Protein AF-I4VI29-F1 (afdb_monomer_lite)

Foldseek 3Di:
DDDPQAFEKKKWWDFAPDPGTDIGQAQLVLLLQCQDPVRVVGTDFIKMFALVPADGGGGDPDPVRIDGQQQKKWFFFWQRATPVGAGIRIHNDPVVVVVRCQATWGDIDGPVLRHNQSSVPTHHHQDDPPDPNVVSDDDTGGHDPVNDDPDPPPDDPPPVPPVPPDDDDDDDDDDDDDDDDDDDDDDD

Secondary structure (DSSP, 8-state):
------SS--EEEEETT-SS-EEESSHHHHHHHHTSHHHHTTEEEEEEE-GGGS-SSS----GGGEEETTT-EEEES-S-EETTEE--EEESSHHHHHHHHHHH-BEEEEGGG--HHHHHH--SSPPPTTSGGGGG-SS-BPPPTT-SPP---S-SSSSTTTTTS--PPPP-----------------

pLDDT: mean 82.41, std 23.28, range [32.28, 98.88]

Structure (mmCIF, N/CA/C/O backbone):
data_AF-I4VI29-F1
#
_entry.id   AF-I4VI29-F1
#
loop_
_atom_site.group_PDB
_atom_site.id
_atom_site.type_symbol
_atom_site.label_atom_id
_atom_site.label_alt_id
_atom_site.label_comp_id
_atom_site.label_asym_id
_atom_site.label_entity_id
_atom_site.label_seq_id
_atom_site.pdbx_PDB_ins_code
_atom_site.Cartn_x
_atom_site.Cartn_y
_atom_site.Cartn_z
_atom_site.occupancy
_atom_site.B_iso_or_equiv
_atom_site.auth_seq_id
_atom_site.auth_comp_id
_atom_site.auth_asym_id
_atom_site.auth_atom_id
_atom_site.pdbx_PDB_model_num
ATOM 1 N N . MET A 1 1 ? -17.046 14.492 2.195 1.00 36.47 1 MET A N 1
ATOM 2 C CA . MET A 1 1 ? -16.719 15.118 0.898 1.00 36.47 1 MET A CA 1
ATOM 3 C C . MET A 1 1 ? -16.143 14.033 0.005 1.00 36.47 1 MET A C 1
ATOM 5 O O . MET A 1 1 ? -15.192 13.385 0.414 1.00 36.47 1 MET A O 1
ATOM 9 N N . TYR A 1 2 ? -16.799 13.743 -1.118 1.00 41.69 2 TYR A N 1
ATOM 10 C CA . TYR A 1 2 ? -16.418 12.686 -2.057 1.00 41.69 2 TYR A CA 1
ATOM 11 C C . TYR A 1 2 ? -15.474 13.311 -3.086 1.00 41.69 2 TYR A C 1
ATOM 13 O O . TYR A 1 2 ? -15.909 14.143 -3.880 1.00 41.69 2 TYR A O 1
ATOM 21 N N . VAL A 1 3 ? -14.180 12.998 -3.018 1.00 52.00 3 VAL A N 1
ATOM 22 C CA . VAL A 1 3 ? -13.250 13.393 -4.082 1.00 52.00 3 VAL A CA 1
ATOM 23 C C . VAL A 1 3 ? -13.610 12.568 -5.316 1.00 52.00 3 VAL A C 1
ATOM 25 O O . VAL A 1 3 ? -13.860 11.367 -5.207 1.00 52.00 3 VAL A O 1
ATOM 28 N N . SER A 1 4 ? -13.717 13.233 -6.466 1.00 55.50 4 SER A N 1
ATOM 29 C CA . SER A 1 4 ? -13.983 12.616 -7.765 1.00 55.50 4 SER A CA 1
ATOM 30 C C . SER A 1 4 ? -13.114 11.371 -7.978 1.00 55.50 4 SER A C 1
ATOM 32 O O . SER A 1 4 ? -11.959 11.313 -7.554 1.00 55.50 4 SER A O 1
ATOM 34 N N . ALA A 1 5 ? -13.690 10.341 -8.600 1.00 70.38 5 ALA A N 1
ATOM 35 C CA . ALA A 1 5 ? -13.067 9.028 -8.729 1.00 70.38 5 ALA A CA 1
ATOM 36 C C . ALA A 1 5 ? -11.860 9.054 -9.690 1.00 70.38 5 ALA A C 1
ATOM 38 O O . ALA A 1 5 ? -11.993 8.733 -10.866 1.00 70.38 5 ALA A O 1
ATOM 39 N N . GLY A 1 6 ? -10.686 9.448 -9.195 1.00 84.94 6 GLY A N 1
ATOM 40 C CA . GLY A 1 6 ? -9.417 9.318 -9.921 1.00 84.94 6 GLY A CA 1
ATOM 41 C C . GLY A 1 6 ? -8.857 7.892 -9.879 1.00 84.94 6 GLY A C 1
ATOM 42 O O . GLY A 1 6 ? -9.462 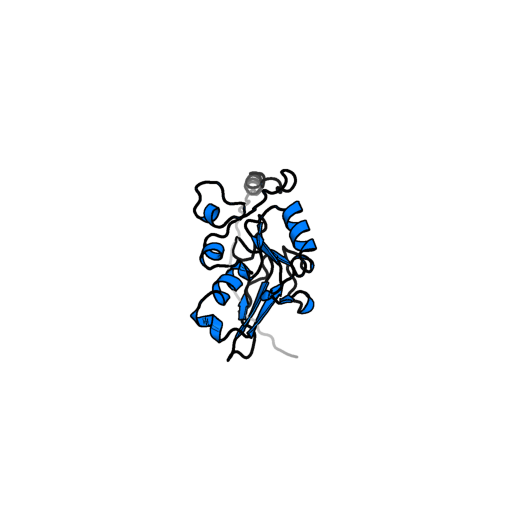7.012 -9.268 1.00 84.94 6 GLY A O 1
ATOM 43 N N . PRO A 1 7 ? -7.711 7.626 -10.509 1.00 94.94 7 PRO A N 1
ATOM 44 C CA . PRO A 1 7 ? -7.226 6.263 -10.685 1.00 94.94 7 PRO A CA 1
ATOM 45 C C . PRO A 1 7 ? -6.726 5.618 -9.379 1.00 94.94 7 PRO A C 1
ATOM 47 O O . PRO A 1 7 ? -6.530 6.291 -8.362 1.00 94.94 7 PRO A O 1
ATOM 50 N N . GLY A 1 8 ? -6.491 4.309 -9.441 1.00 95.75 8 GLY A N 1
ATOM 51 C CA . GLY A 1 8 ? -5.805 3.507 -8.430 1.00 95.75 8 GLY A CA 1
ATOM 52 C C . GLY A 1 8 ? -6.687 2.964 -7.298 1.00 95.75 8 GLY A C 1
ATOM 53 O O . GLY A 1 8 ? -7.819 3.418 -7.103 1.00 95.75 8 GLY A O 1
ATOM 54 N N . PRO A 1 9 ? -6.169 1.978 -6.545 1.00 97.06 9 PRO A N 1
ATOM 55 C CA . PRO A 1 9 ? -6.896 1.342 -5.452 1.00 97.06 9 PRO A CA 1
ATOM 56 C C . PRO A 1 9 ? -7.179 2.311 -4.298 1.00 97.06 9 PRO A C 1
ATOM 58 O O . PRO A 1 9 ? -6.368 3.178 -3.957 1.00 97.06 9 PRO A O 1
ATOM 61 N N . ARG A 1 10 ? -8.346 2.137 -3.671 1.00 96.19 10 ARG A N 1
ATOM 62 C CA . ARG A 1 10 ? -8.767 2.875 -2.470 1.00 96.19 10 ARG A CA 1
ATOM 63 C C . ARG A 1 10 ? -8.398 2.147 -1.182 1.00 96.19 10 ARG A C 1
ATOM 65 O O . ARG A 1 10 ? -8.181 0.936 -1.182 1.00 96.19 10 ARG A O 1
ATOM 72 N N . GLY A 1 11 ? -8.402 2.891 -0.079 1.00 97.00 11 GLY A N 1
ATOM 73 C CA . GLY A 1 11 ? -8.267 2.348 1.273 1.00 97.00 11 GLY A CA 1
ATOM 74 C C . GLY A 1 11 ? -9.409 2.781 2.189 1.00 97.00 11 GLY A C 1
ATOM 75 O O . GLY A 1 11 ? -9.981 3.859 2.019 1.00 97.00 11 GLY A O 1
ATOM 76 N N . GLU A 1 12 ? -9.712 1.960 3.189 1.00 97.69 12 GLU A N 1
ATOM 77 C CA . GLU A 1 12 ? -10.626 2.280 4.282 1.00 97.69 12 GLU A CA 1
ATOM 78 C C . GLU A 1 12 ? -10.024 1.870 5.631 1.00 97.69 12 GLU A C 1
ATOM 80 O O . GLU A 1 12 ? -9.494 0.769 5.783 1.00 97.69 12 GLU A O 1
ATOM 85 N N . ALA A 1 13 ? -10.126 2.744 6.632 1.00 98.12 13 ALA A N 1
ATOM 86 C CA . ALA A 1 13 ? -9.721 2.445 8.002 1.00 98.12 13 ALA A CA 1
ATOM 87 C C . ALA A 1 13 ? -10.905 2.628 8.953 1.00 98.12 13 ALA A C 1
ATOM 89 O O . ALA A 1 13 ? -11.458 3.722 9.089 1.00 98.12 13 ALA A O 1
ATOM 90 N N . TRP A 1 14 ? -11.275 1.553 9.641 1.00 97.62 14 TRP A N 1
ATOM 91 C CA . TRP A 1 14 ? -12.218 1.599 10.749 1.00 97.62 14 TRP A CA 1
ATOM 92 C C . TRP A 1 14 ? -11.468 1.991 12.012 1.00 97.62 14 TRP A C 1
ATOM 94 O O . TRP A 1 14 ? -10.494 1.344 12.399 1.00 97.62 14 TRP A O 1
ATOM 104 N N . VAL A 1 15 ? -11.914 3.071 12.644 1.00 96.88 15 VAL A N 1
ATOM 105 C CA . VAL A 1 15 ? -11.232 3.677 13.786 1.00 96.88 15 VAL A CA 1
ATOM 106 C C . VAL A 1 15 ? -12.198 3.756 14.957 1.00 96.88 15 VAL A C 1
ATOM 108 O O . VAL A 1 15 ? -13.312 4.263 14.823 1.00 96.88 15 VAL A O 1
ATOM 111 N N . HIS A 1 16 ? -11.763 3.293 16.126 1.00 95.56 16 HIS A N 1
ATOM 112 C CA . HIS A 1 16 ? -12.554 3.346 17.347 1.00 95.56 16 HIS A CA 1
ATOM 113 C C . HIS A 1 16 ? -13.057 4.775 17.620 1.00 95.56 16 HIS A C 1
ATOM 115 O O . HIS A 1 16 ? -12.274 5.733 17.656 1.00 95.56 16 HIS A O 1
ATOM 121 N N . GLY A 1 17 ? -14.369 4.913 17.822 1.00 93.50 17 GLY A N 1
ATOM 122 C CA . GLY A 1 17 ? -15.059 6.188 18.040 1.00 93.50 17 GLY A CA 1
ATOM 123 C C . GLY A 1 17 ? -15.665 6.825 16.782 1.00 93.50 17 GLY A C 1
ATOM 124 O O . GLY A 1 17 ? -16.407 7.795 16.909 1.00 93.50 17 GLY A O 1
ATOM 125 N N . TYR A 1 18 ? -15.406 6.287 15.586 1.00 94.19 18 TYR A N 1
ATOM 126 C CA . TYR A 1 18 ? -16.052 6.728 14.346 1.00 94.19 18 TYR A CA 1
ATOM 127 C C . TYR A 1 18 ? -17.235 5.815 13.996 1.00 94.19 18 TYR A C 1
ATOM 129 O O . TYR A 1 18 ? -17.166 4.602 14.169 1.00 94.19 18 TYR A O 1
ATOM 137 N N . LYS A 1 19 ? -18.330 6.398 13.488 1.00 95.81 19 LYS A N 1
ATOM 138 C CA . LYS A 1 19 ? -19.528 5.646 13.053 1.00 95.81 19 LYS A CA 1
ATOM 139 C C . LYS A 1 19 ? -19.392 5.035 11.654 1.00 95.81 19 LYS A C 1
ATOM 141 O O . LYS A 1 19 ? -20.140 4.132 11.302 1.00 95.81 19 LYS A O 1
ATOM 146 N N . THR A 1 20 ? -18.473 5.560 10.852 1.00 95.31 20 THR A N 1
ATOM 147 C CA . THR A 1 20 ? -18.200 5.154 9.469 1.00 95.31 20 THR A CA 1
ATOM 148 C C . THR A 1 20 ? -16.689 5.082 9.270 1.00 95.31 20 THR A C 1
ATOM 150 O O . THR A 1 20 ? -15.972 5.813 9.963 1.00 95.31 20 THR A O 1
ATOM 153 N N . PRO A 1 21 ? -16.183 4.269 8.328 1.00 95.75 21 PRO A N 1
ATOM 154 C CA . PRO A 1 21 ? -14.752 4.202 8.084 1.00 95.75 21 PRO A CA 1
ATOM 155 C C . PRO A 1 21 ? -14.231 5.531 7.534 1.00 95.75 21 PRO A C 1
ATOM 157 O O . PRO A 1 21 ? -14.932 6.250 6.813 1.00 95.75 21 PRO A O 1
ATOM 160 N N . LEU A 1 22 ? -12.973 5.830 7.845 1.00 96.31 22 LEU A N 1
ATOM 161 C CA . LEU A 1 22 ? -12.207 6.821 7.103 1.00 96.31 22 LEU A CA 1
ATOM 162 C C . LEU A 1 22 ? -11.918 6.252 5.715 1.00 96.31 22 LEU A C 1
ATOM 164 O O . LEU A 1 22 ? -11.523 5.092 5.604 1.00 96.31 22 LEU A O 1
ATOM 168 N N . LYS A 1 23 ? -12.121 7.055 4.669 1.00 95.12 23 LYS A N 1
ATOM 169 C CA . LYS A 1 23 ? -11.924 6.644 3.275 1.00 95.12 23 LYS A CA 1
ATOM 170 C C . LYS A 1 23 ? -10.759 7.405 2.661 1.00 95.12 23 LYS A C 1
ATOM 172 O O . LYS A 1 23 ? -10.681 8.624 2.799 1.00 95.12 23 LYS A O 1
ATOM 177 N N . PHE A 1 24 ? -9.908 6.686 1.941 1.00 94.94 24 PHE A N 1
ATOM 178 C CA . PHE A 1 24 ? -8.690 7.205 1.333 1.00 94.94 24 PHE A CA 1
ATOM 179 C C . PHE A 1 24 ? -8.745 7.038 -0.181 1.00 94.94 24 PHE A C 1
ATOM 181 O O . PHE A 1 24 ? -9.066 5.966 -0.699 1.00 94.94 24 PHE A O 1
ATOM 188 N N . GLY A 1 25 ? -8.414 8.116 -0.891 1.00 92.94 25 GLY A N 1
ATOM 189 C CA . GLY A 1 25 ? -8.383 8.147 -2.351 1.00 92.94 25 GLY A CA 1
ATOM 190 C C . GLY A 1 25 ? -7.230 7.348 -2.959 1.00 92.94 25 GLY A C 1
ATOM 191 O O . GLY A 1 25 ? -7.281 7.007 -4.136 1.00 92.94 25 GLY A O 1
ATOM 192 N N . SER A 1 26 ? -6.207 7.025 -2.172 1.00 95.25 26 SER A N 1
ATOM 193 C CA . SER A 1 26 ? -5.083 6.198 -2.592 1.00 95.25 26 SER A CA 1
ATOM 194 C C . SER A 1 26 ? -4.611 5.308 -1.442 1.00 95.25 26 SER A C 1
ATOM 196 O O . SER A 1 26 ? -4.794 5.637 -0.265 1.00 95.25 26 SER A O 1
ATOM 198 N N . THR A 1 27 ? -3.963 4.192 -1.767 1.00 97.62 27 THR A N 1
ATOM 199 C CA . THR A 1 27 ? -3.314 3.334 -0.763 1.00 97.62 27 THR A CA 1
ATOM 200 C C . THR A 1 27 ? -2.104 4.015 -0.117 1.00 97.62 27 THR A C 1
ATOM 202 O O . THR A 1 27 ? -1.786 3.715 1.029 1.00 97.62 27 THR A O 1
ATOM 205 N N . ARG A 1 28 ? -1.463 4.979 -0.797 1.00 97.94 28 ARG A N 1
ATOM 206 C CA . ARG A 1 28 ? -0.396 5.816 -0.219 1.00 97.94 28 ARG A CA 1
ATOM 207 C C . ARG A 1 28 ? -0.924 6.644 0.951 1.00 97.94 28 ARG A C 1
ATOM 209 O O . ARG A 1 28 ? -0.342 6.592 2.028 1.00 97.94 28 ARG A O 1
ATOM 216 N N . ASP A 1 29 ? -2.041 7.348 0.763 1.00 97.00 29 ASP A N 1
ATOM 217 C CA . ASP A 1 29 ? -2.652 8.172 1.821 1.00 97.00 29 ASP A CA 1
ATOM 218 C C . ASP A 1 29 ? -3.186 7.308 2.967 1.00 97.00 29 ASP A C 1
ATOM 220 O O . ASP A 1 29 ? -3.074 7.664 4.139 1.00 97.00 29 ASP A O 1
ATOM 224 N N . PHE A 1 30 ? -3.736 6.139 2.628 1.00 97.88 30 PHE A N 1
ATOM 225 C CA . PHE A 1 30 ? -4.119 5.134 3.613 1.00 97.88 30 PHE A CA 1
ATOM 226 C C . PHE A 1 30 ? -2.920 4.725 4.477 1.00 97.88 30 PHE A C 1
ATOM 228 O O . PHE A 1 30 ? -3.016 4.755 5.704 1.00 97.88 30 PHE A O 1
ATOM 235 N N . PHE A 1 31 ? -1.777 4.400 3.864 1.00 98.50 31 PHE A N 1
ATOM 236 C CA . PHE A 1 31 ? -0.583 4.024 4.615 1.00 98.50 31 PHE A CA 1
ATOM 237 C C . PHE A 1 31 ? 0.012 5.177 5.419 1.00 98.50 31 PHE A C 1
ATOM 239 O O . PHE A 1 31 ? 0.425 4.958 6.557 1.00 98.50 31 PHE A O 1
ATOM 246 N N . ALA A 1 32 ? -0.019 6.397 4.879 1.00 97.38 32 ALA A N 1
ATOM 247 C CA . ALA A 1 32 ? 0.380 7.590 5.614 1.00 97.38 32 ALA A CA 1
ATOM 248 C C . ALA A 1 32 ? -0.418 7.723 6.918 1.00 97.38 32 ALA A C 1
ATOM 250 O O . ALA A 1 32 ? 0.169 7.995 7.948 1.00 97.38 32 ALA A O 1
ATOM 251 N N . TYR A 1 33 ? -1.725 7.442 6.915 1.00 97.50 33 TYR A N 1
ATOM 252 C CA . TYR A 1 33 ? -2.543 7.507 8.128 1.00 97.50 33 TYR A CA 1
ATOM 253 C C . TYR A 1 33 ? -2.321 6.333 9.097 1.00 97.50 33 TYR A C 1
ATOM 255 O O . TYR A 1 33 ? -2.182 6.539 10.304 1.00 97.50 33 TYR A O 1
ATOM 263 N N . VAL A 1 34 ? -2.337 5.088 8.605 1.00 97.44 34 VAL A N 1
ATOM 264 C CA . VAL A 1 34 ? -2.334 3.892 9.479 1.00 97.44 34 VAL A CA 1
ATOM 265 C C . VAL A 1 34 ? -0.979 3.614 10.132 1.00 97.44 34 VAL A C 1
ATOM 267 O O . VAL A 1 34 ? -0.922 2.881 11.122 1.00 97.44 34 VAL A O 1
ATOM 270 N N . LEU A 1 35 ? 0.109 4.160 9.584 1.00 97.00 35 LEU A N 1
ATOM 271 C CA . LEU A 1 35 ? 1.450 3.987 10.139 1.00 97.00 35 LEU A CA 1
ATOM 272 C C . LEU A 1 35 ? 1.771 4.989 11.256 1.00 97.00 35 LEU A C 1
ATOM 274 O O . LEU A 1 35 ? 2.674 4.702 12.050 1.00 97.00 35 LEU A O 1
ATOM 278 N N . GLU A 1 36 ? 1.011 6.083 11.373 1.00 95.62 36 GLU A N 1
ATOM 279 C CA . GLU A 1 36 ? 1.183 7.076 12.438 1.00 95.62 36 GLU A CA 1
ATOM 280 C C . GLU A 1 36 ? 0.968 6.454 13.829 1.00 95.62 36 GLU A C 1
ATOM 282 O O . GLU A 1 36 ? -0.080 5.836 14.080 1.00 95.62 36 GLU A O 1
ATOM 287 N N . PRO A 1 37 ? 1.931 6.593 14.761 1.00 93.69 37 PRO A N 1
ATOM 288 C CA . PRO A 1 37 ? 1.848 6.000 16.093 1.00 93.69 37 PRO A CA 1
ATOM 289 C C . PRO A 1 37 ? 0.583 6.383 16.866 1.00 93.69 37 PRO A C 1
ATOM 291 O O . PRO A 1 37 ? 0.024 5.530 17.560 1.00 93.69 37 PRO A O 1
ATOM 294 N N . GLU A 1 38 ? 0.096 7.619 16.720 1.00 92.38 38 GLU A N 1
ATOM 295 C CA . GLU A 1 38 ? -1.071 8.115 17.461 1.00 92.38 38 GLU A CA 1
ATOM 296 C C . GLU A 1 38 ? -2.369 7.423 17.020 1.00 92.38 38 GLU A C 1
ATOM 298 O O . GLU A 1 38 ? -3.317 7.301 17.801 1.00 92.38 38 GLU A O 1
ATOM 303 N N . ASN A 1 39 ? -2.414 6.927 15.780 1.00 92.69 39 ASN A N 1
ATOM 304 C CA . ASN A 1 39 ? -3.589 6.254 15.237 1.00 92.69 39 ASN A CA 1
ATOM 305 C C . ASN A 1 39 ? -3.647 4.775 15.639 1.00 92.69 39 ASN A C 1
ATOM 307 O O . ASN A 1 39 ? -4.746 4.242 15.821 1.00 92.69 39 ASN A O 1
ATOM 311 N N . LYS A 1 40 ? -2.494 4.111 15.827 1.00 90.19 40 LYS A N 1
ATOM 312 C CA . LYS A 1 40 ? -2.382 2.643 15.972 1.00 90.19 40 LYS A CA 1
ATOM 313 C C . LYS A 1 40 ? -3.315 2.046 17.021 1.00 90.19 40 LYS A C 1
ATOM 315 O O . LYS A 1 40 ? -3.983 1.056 16.738 1.00 90.19 40 LYS A O 1
ATOM 320 N N . ALA A 1 41 ? -3.412 2.665 18.199 1.00 92.19 41 ALA A N 1
ATOM 321 C CA . ALA A 1 41 ? -4.238 2.167 19.304 1.00 92.19 41 ALA A CA 1
ATOM 322 C C . ALA A 1 41 ? -5.749 2.170 19.001 1.00 92.19 41 ALA A C 1
ATOM 324 O O . ALA A 1 41 ? -6.524 1.515 19.694 1.00 92.19 41 ALA A O 1
ATOM 325 N N . ARG A 1 42 ? -6.181 2.918 17.980 1.00 94.69 42 ARG A N 1
ATOM 326 C CA . ARG A 1 42 ? -7.591 3.071 17.608 1.00 94.69 42 ARG A CA 1
ATOM 327 C C . ARG A 1 42 ? -7.959 2.320 16.332 1.00 94.69 42 ARG A C 1
ATOM 329 O O . ARG A 1 42 ? -9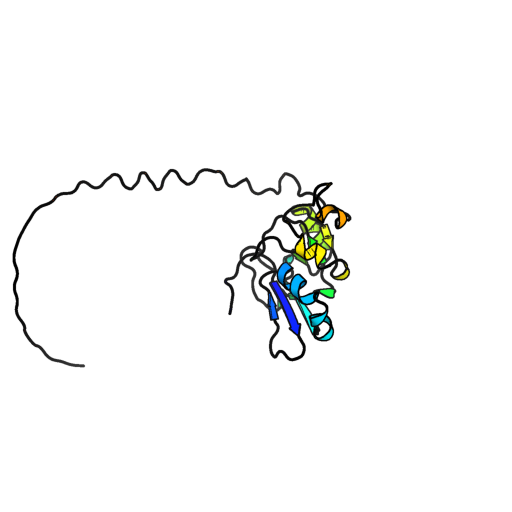.148 2.253 16.024 1.00 94.69 42 ARG A O 1
ATOM 336 N N . LEU A 1 43 ? -6.991 1.784 15.586 1.00 96.81 43 LEU A N 1
ATOM 337 C CA . LEU A 1 43 ? -7.248 1.074 14.331 1.00 96.81 43 LEU A CA 1
ATOM 338 C C . LEU A 1 43 ? -7.925 -0.275 14.598 1.00 96.81 43 LEU A C 1
ATOM 340 O O . LEU A 1 43 ? -7.425 -1.097 15.359 1.00 96.81 43 LEU A O 1
ATOM 344 N N . GLN A 1 44 ? -9.042 -0.519 13.920 1.00 96.56 44 GLN A N 1
ATOM 345 C CA . GLN A 1 44 ? -9.795 -1.768 13.976 1.00 96.56 44 GLN A CA 1
ATOM 346 C C . GLN A 1 44 ? -9.577 -2.555 12.677 1.00 96.56 44 GLN A C 1
ATOM 348 O O . GLN A 1 44 ? -8.511 -3.140 12.464 1.00 96.56 44 GLN A O 1
ATOM 353 N N . GLN A 1 45 ? -10.568 -2.560 11.787 1.00 97.31 45 GLN A N 1
ATOM 354 C CA . GLN A 1 45 ? -10.475 -3.166 10.464 1.00 97.31 45 GLN A CA 1
ATOM 355 C C . GLN A 1 45 ? -9.795 -2.210 9.487 1.00 97.31 45 GLN A C 1
ATOM 357 O O . GLN A 1 45 ? -10.065 -1.010 9.476 1.00 97.31 45 GLN A O 1
ATOM 362 N N . LEU A 1 46 ? -8.913 -2.760 8.666 1.00 98.62 46 LEU A N 1
ATOM 363 C CA . LEU A 1 46 ? -8.141 -2.036 7.673 1.00 98.62 46 LEU A CA 1
ATOM 364 C C . LEU A 1 46 ? -8.374 -2.715 6.333 1.00 98.62 46 LEU A C 1
ATOM 366 O O . LEU A 1 46 ? -8.133 -3.913 6.208 1.00 98.62 46 LEU A O 1
ATOM 370 N N . LEU A 1 47 ? -8.863 -1.968 5.354 1.00 98.62 47 LEU A N 1
ATOM 371 C CA . LEU A 1 47 ? -9.272 -2.507 4.068 1.00 98.62 47 LEU A CA 1
ATOM 372 C C . LEU A 1 47 ? -8.582 -1.751 2.939 1.00 98.62 47 LEU A C 1
ATOM 374 O O . LEU A 1 47 ? -8.450 -0.529 2.983 1.00 98.62 47 LEU A O 1
ATOM 378 N N . VAL A 1 48 ? -8.177 -2.476 1.905 1.00 98.56 48 VAL A N 1
ATOM 379 C CA . VAL A 1 48 ? -7.678 -1.913 0.644 1.00 98.56 48 VAL A CA 1
ATOM 380 C C . VAL A 1 48 ? -8.373 -2.597 -0.517 1.00 98.56 48 VAL A C 1
ATOM 382 O O . VAL A 1 48 ? -8.800 -3.744 -0.392 1.00 98.56 48 VAL A O 1
ATOM 385 N N . GLN A 1 49 ? -8.512 -1.904 -1.642 1.00 98.31 49 GLN A N 1
ATOM 386 C CA . GLN A 1 49 ? -9.071 -2.526 -2.835 1.00 98.31 49 GLN A CA 1
ATOM 387 C C . GLN A 1 49 ? -8.087 -3.500 -3.473 1.00 98.31 49 GLN A C 1
ATOM 389 O O . GLN A 1 49 ? -6.920 -3.172 -3.667 1.00 98.31 49 GLN A O 1
ATOM 394 N N . ASP A 1 50 ? -8.577 -4.672 -3.850 1.00 98.56 50 ASP A N 1
ATOM 395 C CA . ASP A 1 50 ? -7.862 -5.602 -4.705 1.00 98.56 50 ASP A CA 1
ATOM 396 C C . ASP A 1 50 ? -7.818 -5.055 -6.136 1.00 98.56 50 ASP A C 1
ATOM 398 O O . ASP A 1 50 ? -8.834 -4.965 -6.830 1.00 98.56 50 ASP A O 1
ATOM 402 N N . SER A 1 51 ? -6.621 -4.677 -6.574 1.00 98.31 51 SER A N 1
ATOM 403 C CA . SER A 1 51 ? -6.313 -4.168 -7.904 1.00 98.31 51 SER A CA 1
ATOM 404 C C . SER A 1 51 ? -6.680 -5.159 -9.013 1.00 98.31 51 SER A C 1
ATOM 406 O O . SER A 1 51 ? -6.956 -4.715 -10.124 1.00 98.31 51 SER A O 1
ATOM 408 N N . ALA A 1 52 ? -6.765 -6.464 -8.723 1.00 97.75 52 ALA A N 1
ATOM 409 C CA . ALA A 1 52 ? -7.246 -7.467 -9.676 1.00 97.75 52 ALA A CA 1
ATOM 410 C C . ALA A 1 52 ? -8.771 -7.408 -9.914 1.00 97.75 52 ALA A C 1
ATOM 412 O O . ALA A 1 52 ? -9.261 -7.923 -10.916 1.00 97.75 52 ALA A O 1
ATOM 413 N N . GLN A 1 53 ? -9.530 -6.768 -9.017 1.00 97.19 53 GLN A N 1
ATOM 414 C CA . GLN A 1 53 ? -11.000 -6.716 -9.041 1.00 97.19 53 GLN A CA 1
ATOM 415 C C . GLN A 1 53 ? -11.557 -5.355 -9.486 1.00 97.19 53 GLN A C 1
ATOM 417 O O . GLN A 1 53 ? -12.775 -5.168 -9.533 1.00 97.19 53 GLN A O 1
ATOM 422 N N . ILE A 1 54 ? -10.692 -4.386 -9.795 1.00 95.62 54 ILE A N 1
ATOM 423 C CA . ILE A 1 54 ? -11.085 -3.017 -10.148 1.00 95.62 54 ILE A CA 1
ATOM 424 C C . ILE A 1 54 ? -10.540 -2.609 -11.514 1.00 95.62 54 ILE A C 1
ATOM 426 O O . ILE A 1 54 ? -9.462 -3.014 -11.941 1.00 95.62 54 ILE A O 1
ATOM 430 N N . ASN A 1 55 ? -11.257 -1.710 -12.188 1.00 95.25 55 ASN A N 1
ATOM 431 C CA . ASN A 1 55 ? -10.661 -0.949 -13.276 1.00 95.25 55 ASN A CA 1
ATOM 432 C C . ASN A 1 55 ? -9.735 0.115 -12.677 1.00 95.25 55 ASN A C 1
ATOM 434 O O . ASN A 1 55 ? -10.190 0.972 -11.927 1.00 95.25 55 ASN A O 1
ATOM 438 N N . TRP A 1 56 ? -8.453 0.105 -13.036 1.00 95.25 56 TRP A N 1
ATOM 439 C CA . TRP A 1 56 ? -7.499 1.042 -12.441 1.00 95.25 56 TRP A CA 1
ATOM 440 C C . TRP A 1 56 ? -7.832 2.519 -12.705 1.00 95.25 56 TRP A C 1
ATOM 442 O O . TRP A 1 56 ? -7.632 3.354 -11.829 1.00 95.25 56 TRP A O 1
ATOM 452 N N . ARG A 1 57 ? -8.329 2.875 -13.899 1.00 93.56 57 ARG A N 1
ATOM 453 C CA . ARG A 1 57 ? -8.650 4.275 -14.246 1.00 93.56 57 ARG A CA 1
ATOM 454 C C . ARG A 1 57 ? -9.936 4.754 -13.579 1.00 93.56 57 ARG A C 1
ATOM 456 O O . ARG A 1 57 ? -10.018 5.912 -13.180 1.00 93.56 57 ARG A O 1
ATOM 463 N N . HIS A 1 58 ? -10.912 3.861 -13.460 1.00 92.06 58 HIS A N 1
ATOM 464 C CA . HIS A 1 58 ? -12.229 4.133 -12.893 1.00 92.06 58 HIS A CA 1
ATOM 465 C C . HIS A 1 58 ? -12.596 3.043 -11.879 1.00 92.06 58 HIS A C 1
ATOM 467 O O . HIS A 1 58 ? -13.441 2.192 -12.172 1.00 92.06 58 HIS A O 1
ATOM 473 N N . PRO A 1 59 ? -11.946 3.029 -10.701 1.00 92.38 59 PRO A N 1
ATOM 474 C CA . PRO A 1 59 ? -12.162 1.981 -9.713 1.00 92.38 59 PRO A CA 1
ATOM 475 C C . PRO A 1 59 ? -13.602 2.025 -9.198 1.00 92.38 59 PRO A C 1
ATOM 477 O O . PRO A 1 59 ? -14.122 3.097 -8.870 1.00 92.38 59 PRO A O 1
ATOM 480 N N . SER A 1 60 ? -14.254 0.860 -9.127 1.00 89.44 60 SER A N 1
ATOM 481 C CA . SER A 1 60 ? -15.567 0.752 -8.488 1.00 89.44 60 SER A CA 1
ATOM 482 C C . SER A 1 60 ? -15.421 0.936 -6.974 1.00 89.44 60 SER A C 1
ATOM 484 O O . SER A 1 60 ? -14.337 0.773 -6.425 1.00 89.44 60 SER A O 1
ATOM 486 N N . ASN A 1 61 ? -16.502 1.297 -6.280 1.00 88.25 61 ASN A N 1
ATOM 487 C CA . ASN A 1 61 ? -16.526 1.406 -4.812 1.00 88.25 61 ASN A CA 1
ATOM 488 C C . ASN A 1 61 ? -17.287 0.242 -4.162 1.00 88.25 61 ASN A C 1
ATOM 490 O O . ASN A 1 61 ? -17.850 0.384 -3.077 1.00 88.25 61 ASN A O 1
ATOM 494 N N . GLU A 1 62 ? -17.396 -0.886 -4.857 1.00 92.62 62 GLU A N 1
ATOM 495 C CA . GLU A 1 62 ? -18.206 -2.008 -4.396 1.00 92.62 62 GLU A CA 1
ATOM 496 C C . GLU A 1 62 ? -17.504 -2.722 -3.242 1.00 92.62 62 GLU A C 1
ATOM 498 O O . GLU A 1 62 ? -16.322 -3.034 -3.322 1.00 92.62 62 GLU A O 1
ATOM 503 N N . ALA A 1 63 ? -18.239 -3.042 -2.176 1.00 92.44 63 ALA A N 1
ATOM 504 C CA . ALA A 1 63 ? -17.652 -3.642 -0.976 1.00 92.44 63 ALA A CA 1
ATOM 505 C C . ALA A 1 63 ? -16.865 -4.938 -1.259 1.00 92.44 63 ALA A C 1
ATOM 507 O O . ALA A 1 63 ? -15.869 -5.206 -0.596 1.00 92.44 63 ALA A O 1
ATOM 508 N N . ARG A 1 64 ? -17.267 -5.716 -2.277 1.00 95.88 64 ARG A N 1
ATOM 509 C CA . ARG A 1 64 ? -16.592 -6.969 -2.659 1.00 95.88 64 ARG A CA 1
ATOM 510 C C . ARG A 1 64 ? -15.167 -6.781 -3.185 1.00 95.88 64 ARG A C 1
ATOM 512 O O . ARG A 1 64 ? -14.431 -7.754 -3.242 1.00 95.88 64 ARG A O 1
ATOM 519 N N . THR A 1 65 ? -14.795 -5.572 -3.612 1.00 96.69 65 THR A N 1
ATOM 520 C CA . THR A 1 65 ? -13.448 -5.304 -4.131 1.00 96.69 65 THR A CA 1
ATOM 521 C C . THR A 1 65 ? -12.453 -5.027 -3.014 1.00 96.69 65 THR A C 1
ATOM 523 O O . THR A 1 65 ? -11.290 -4.806 -3.310 1.00 96.69 65 THR A O 1
ATOM 526 N N . PHE A 1 66 ? -12.884 -4.967 -1.751 1.00 98.31 66 PHE A N 1
ATOM 527 C CA . PHE A 1 66 ? -12.019 -4.682 -0.612 1.00 98.31 66 PHE A CA 1
ATOM 528 C C . PHE A 1 66 ? -11.581 -5.964 0.099 1.00 98.31 66 PHE A C 1
ATOM 530 O O . PHE A 1 66 ? -12.380 -6.874 0.314 1.00 98.31 66 PHE A O 1
ATOM 537 N N . VAL A 1 67 ? -10.315 -6.001 0.513 1.00 98.69 67 VAL A N 1
ATOM 538 C CA . VAL A 1 67 ? -9.690 -7.100 1.264 1.00 98.69 67 VAL A CA 1
ATOM 539 C C . VAL A 1 67 ? -8.958 -6.577 2.498 1.00 98.69 67 VAL A C 1
ATOM 541 O O . VAL A 1 67 ? -8.638 -5.389 2.572 1.00 98.69 67 VAL A O 1
ATOM 544 N N . ASP A 1 68 ? -8.684 -7.451 3.475 1.00 98.62 68 ASP A N 1
ATOM 545 C CA . ASP A 1 68 ? -7.939 -7.074 4.683 1.00 98.62 68 ASP A CA 1
ATOM 546 C C . ASP A 1 68 ? -6.507 -6.655 4.327 1.00 98.62 68 ASP A C 1
ATOM 548 O O . ASP A 1 68 ? -5.682 -7.469 3.892 1.00 98.62 68 ASP A O 1
ATOM 552 N N . ALA A 1 69 ? -6.208 -5.380 4.580 1.00 98.69 69 ALA A N 1
ATOM 553 C CA . ALA A 1 69 ? -4.923 -4.755 4.308 1.00 98.69 69 ALA A CA 1
ATOM 554 C C . ALA A 1 69 ? -3.754 -5.493 4.979 1.00 98.69 69 ALA A C 1
ATOM 556 O O . ALA A 1 69 ? -2.682 -5.634 4.400 1.00 98.69 69 ALA A O 1
ATOM 557 N N . ARG A 1 70 ? -3.949 -6.037 6.184 1.00 98.50 70 ARG A N 1
ATOM 558 C CA . ARG A 1 70 ? -2.877 -6.722 6.925 1.00 98.50 70 ARG A CA 1
ATOM 559 C C . ARG A 1 70 ? -2.451 -8.032 6.267 1.00 98.50 70 ARG A C 1
ATOM 561 O O . ARG A 1 70 ? -1.338 -8.505 6.499 1.00 98.50 70 ARG A O 1
ATOM 568 N N . THR A 1 71 ? -3.329 -8.621 5.458 1.00 98.62 71 THR A N 1
ATOM 569 C CA . THR A 1 71 ? -3.091 -9.898 4.771 1.00 98.62 71 THR A CA 1
ATOM 570 C C . THR A 1 71 ? -2.766 -9.742 3.289 1.00 98.62 71 THR A C 1
ATOM 572 O O . THR A 1 71 ? -2.236 -10.685 2.695 1.00 98.62 71 THR A O 1
ATOM 575 N N . ALA A 1 72 ? -3.033 -8.565 2.722 1.00 98.81 72 ALA A N 1
ATOM 576 C CA . ALA A 1 72 ? -2.816 -8.245 1.322 1.00 98.81 72 ALA A CA 1
ATOM 577 C C . ALA A 1 72 ? -1.328 -8.210 0.932 1.00 98.81 72 ALA A C 1
ATOM 579 O O . ALA A 1 72 ? -0.413 -8.174 1.767 1.00 98.81 72 ALA A O 1
ATOM 580 N N . TRP A 1 73 ? -1.110 -8.223 -0.376 1.00 98.88 73 TRP A N 1
ATOM 581 C CA . TRP A 1 73 ? 0.171 -7.995 -1.029 1.00 98.88 73 TRP A CA 1
ATOM 582 C C . TRP A 1 73 ? 0.175 -6.620 -1.671 1.00 98.88 73 TRP A C 1
ATOM 584 O O . TRP A 1 73 ? -0.866 -6.139 -2.114 1.00 98.88 73 TRP A O 1
ATOM 594 N N . TYR A 1 74 ? 1.344 -5.999 -1.737 1.00 98.81 74 TYR A N 1
ATOM 595 C CA . TYR A 1 74 ? 1.494 -4.655 -2.266 1.00 98.81 74 TYR A CA 1
ATOM 596 C C . TYR A 1 74 ? 2.609 -4.599 -3.292 1.00 98.81 74 TYR A C 1
ATOM 598 O O . TYR A 1 74 ? 3.606 -5.294 -3.140 1.00 98.81 74 TYR A O 1
ATOM 606 N N . VAL A 1 75 ? 2.465 -3.748 -4.302 1.00 98.75 75 VAL A N 1
ATOM 607 C CA . VAL A 1 75 ? 3.546 -3.447 -5.242 1.00 98.75 75 VAL A CA 1
ATOM 608 C C . VAL A 1 75 ? 3.907 -1.973 -5.129 1.00 98.75 75 VAL A C 1
ATOM 610 O O . VAL A 1 75 ? 3.073 -1.099 -5.386 1.00 98.75 75 VAL A O 1
ATOM 613 N N . ALA A 1 76 ? 5.139 -1.708 -4.701 1.00 98.56 76 ALA A N 1
ATOM 614 C CA . ALA A 1 76 ? 5.744 -0.380 -4.654 1.00 98.56 76 ALA A CA 1
ATOM 615 C C . ALA A 1 76 ? 6.530 -0.089 -5.938 1.00 98.56 76 ALA A C 1
ATOM 617 O O . ALA A 1 76 ? 6.801 -1.002 -6.718 1.00 98.56 76 ALA A O 1
ATOM 618 N N . TRP A 1 77 ? 6.933 1.175 -6.123 1.00 98.00 77 TRP A N 1
ATOM 619 C CA . TRP A 1 77 ? 7.850 1.583 -7.200 1.00 98.00 77 TRP A CA 1
ATOM 620 C C . TRP A 1 77 ? 7.354 1.219 -8.606 1.00 98.00 77 TRP A C 1
ATOM 622 O O . TRP A 1 77 ? 8.120 0.788 -9.465 1.00 98.00 77 TRP A O 1
ATOM 632 N N . GLN A 1 78 ? 6.046 1.360 -8.810 1.00 97.25 78 GLN A N 1
ATOM 633 C CA . GLN A 1 78 ? 5.333 0.918 -10.004 1.00 97.25 78 GLN A CA 1
ATOM 634 C C . GLN A 1 78 ? 4.747 2.116 -10.779 1.00 97.25 78 GLN A C 1
ATOM 636 O O . GLN A 1 78 ? 4.419 3.137 -10.165 1.00 97.25 78 GLN A O 1
ATOM 641 N N . PRO A 1 79 ? 4.581 2.014 -12.110 1.00 96.69 79 PRO A N 1
ATOM 642 C CA . PRO A 1 79 ? 4.344 3.172 -12.977 1.00 96.69 79 PRO A CA 1
ATOM 643 C C . PRO A 1 79 ? 2.898 3.686 -13.007 1.00 96.69 79 PRO A C 1
ATOM 645 O O . PRO A 1 79 ? 2.632 4.756 -13.552 1.00 96.69 79 PRO A O 1
ATOM 648 N N . MET A 1 80 ? 1.930 2.944 -12.472 1.00 96.25 80 MET A N 1
ATOM 649 C CA . MET A 1 80 ? 0.517 3.307 -12.518 1.00 96.25 80 MET A CA 1
ATOM 650 C C . MET A 1 80 ? 0.154 4.339 -11.443 1.00 96.25 80 MET A C 1
ATOM 652 O O . MET A 1 80 ? 0.299 4.108 -10.242 1.00 96.25 80 MET A O 1
ATOM 656 N N . SER A 1 81 ? -0.405 5.472 -11.864 1.00 94.75 81 SER A N 1
ATOM 657 C CA . SER A 1 81 ? -0.821 6.543 -10.952 1.00 94.75 81 SER A CA 1
ATOM 658 C C . SER A 1 81 ? -2.066 6.202 -10.141 1.00 94.75 81 SER A C 1
ATOM 660 O O . SER A 1 81 ? -3.036 5.659 -10.668 1.00 94.75 81 SER A O 1
ATOM 662 N N . GLY A 1 82 ? -2.063 6.598 -8.871 1.00 94.06 82 GLY A N 1
ATOM 663 C CA . GLY A 1 82 ? -3.260 6.778 -8.058 1.00 94.06 82 GLY A CA 1
ATOM 664 C C . GLY A 1 82 ? -3.786 8.214 -8.129 1.00 94.06 82 GLY A C 1
ATOM 665 O O . GLY A 1 82 ? -3.242 9.063 -8.836 1.00 94.06 82 GLY A O 1
ATOM 666 N N . LEU A 1 83 ? -4.838 8.496 -7.358 1.00 89.00 83 LEU A N 1
ATOM 667 C CA . LEU A 1 83 ? -5.515 9.799 -7.321 1.00 89.00 83 LEU A CA 1
ATOM 668 C C . LEU A 1 83 ? -4.568 10.990 -7.086 1.00 89.00 83 LEU A C 1
ATOM 670 O O . LEU A 1 83 ? -4.767 12.042 -7.683 1.00 89.00 83 LEU A O 1
ATOM 674 N N . MET A 1 84 ? -3.552 10.817 -6.234 1.00 85.94 84 MET A N 1
ATOM 675 C CA . MET A 1 84 ? -2.630 11.876 -5.796 1.00 85.94 84 MET A CA 1
ATOM 676 C C . MET A 1 84 ? -1.165 11.578 -6.169 1.00 85.94 84 MET A C 1
ATOM 678 O O . MET A 1 84 ? -0.243 12.013 -5.486 1.00 85.94 84 MET A O 1
ATOM 682 N N . GLY A 1 85 ? -0.937 10.820 -7.247 1.00 93.62 85 GLY A N 1
ATOM 683 C CA . GLY A 1 85 ? 0.405 10.458 -7.718 1.00 93.62 85 GLY A CA 1
ATOM 684 C C . GLY A 1 85 ? 0.760 8.997 -7.446 1.00 93.62 85 GLY A C 1
ATOM 685 O O . GLY A 1 85 ? -0.082 8.117 -7.622 1.00 93.62 85 GLY A O 1
ATOM 686 N N . ALA A 1 86 ? 2.013 8.725 -7.069 1.00 97.44 86 ALA A N 1
ATOM 687 C CA . ALA A 1 86 ? 2.489 7.360 -6.847 1.00 97.44 86 ALA A CA 1
ATOM 688 C C . ALA A 1 86 ? 1.676 6.660 -5.747 1.00 97.44 86 ALA A C 1
ATOM 690 O O . ALA A 1 86 ? 1.328 7.258 -4.727 1.00 97.44 86 ALA A O 1
ATOM 691 N N . THR A 1 87 ? 1.359 5.386 -5.963 1.00 98.06 87 THR A N 1
ATOM 692 C CA . THR A 1 87 ? 0.492 4.606 -5.078 1.00 98.06 87 THR A CA 1
ATOM 693 C C . THR A 1 87 ? 0.941 3.152 -5.024 1.00 98.06 87 THR A C 1
ATOM 695 O O . THR A 1 87 ? 1.638 2.687 -5.928 1.00 98.06 87 THR A O 1
ATOM 698 N N . PHE A 1 88 ? 0.538 2.430 -3.982 1.00 98.56 88 PHE A N 1
ATOM 699 C CA . PHE A 1 88 ? 0.754 0.989 -3.921 1.00 98.56 88 PHE A CA 1
ATOM 700 C C . PHE A 1 88 ? -0.361 0.289 -4.690 1.00 98.56 88 PHE A C 1
ATOM 702 O O . PHE A 1 88 ? -1.536 0.482 -4.368 1.00 98.56 88 PHE A O 1
ATOM 709 N N . ALA A 1 89 ? -0.016 -0.552 -5.662 1.00 98.56 89 ALA A N 1
ATOM 710 C CA . ALA A 1 89 ? -0.975 -1.554 -6.118 1.00 98.56 89 ALA A CA 1
ATOM 711 C C . ALA A 1 89 ? -1.202 -2.541 -4.9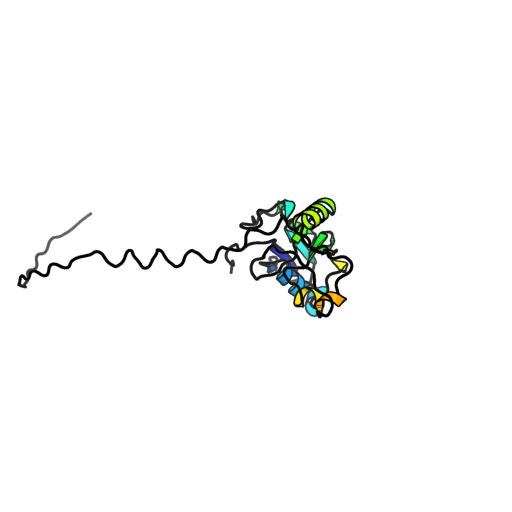66 1.00 98.56 89 ALA A C 1
ATOM 713 O O . ALA A 1 89 ? -0.244 -2.875 -4.269 1.00 98.56 89 ALA A O 1
ATOM 714 N N . SER A 1 90 ? -2.435 -2.978 -4.730 1.00 98.75 90 SER A N 1
ATOM 715 C CA . SER A 1 90 ? -2.769 -3.882 -3.624 1.00 98.75 90 SER A CA 1
ATOM 716 C C . SER A 1 90 ? -3.531 -5.088 -4.136 1.00 98.75 90 SER A C 1
ATOM 718 O O . SER A 1 90 ? -4.420 -4.935 -4.958 1.00 98.75 90 SER A O 1
ATOM 720 N N . PHE A 1 91 ? -3.206 -6.279 -3.646 1.00 98.81 91 PHE A N 1
ATOM 721 C CA . PHE A 1 91 ? -3.750 -7.536 -4.154 1.00 98.81 91 PHE A CA 1
ATOM 722 C C . PHE A 1 91 ? -4.148 -8.467 -3.022 1.00 98.81 91 PHE A C 1
ATOM 724 O O . PHE A 1 91 ? -3.450 -8.578 -2.008 1.00 98.81 91 PHE A O 1
ATOM 731 N N . ALA A 1 92 ? -5.253 -9.181 -3.219 1.00 98.75 92 ALA A N 1
ATOM 732 C CA . ALA A 1 92 ? -5.694 -10.218 -2.294 1.00 98.75 92 ALA A CA 1
ATOM 733 C C . ALA A 1 92 ? -4.719 -11.404 -2.265 1.00 98.75 92 ALA A C 1
ATOM 735 O O . ALA A 1 92 ? -4.453 -11.980 -1.208 1.00 98.75 92 ALA A O 1
ATOM 736 N N . THR A 1 93 ? -4.169 -11.762 -3.428 1.00 98.69 93 THR A N 1
ATOM 737 C CA . THR A 1 93 ? -3.306 -12.931 -3.594 1.00 98.69 93 THR A CA 1
ATOM 738 C C . THR A 1 93 ? -1.890 -12.540 -3.997 1.00 98.69 93 THR A C 1
ATOM 740 O O . THR A 1 93 ? -1.643 -11.492 -4.594 1.00 98.69 93 THR A O 1
ATOM 743 N N . ARG A 1 94 ? -0.938 -13.418 -3.669 1.00 98.56 94 ARG A N 1
ATOM 744 C CA . ARG A 1 94 ? 0.457 -13.261 -4.084 1.00 98.56 94 ARG A CA 1
ATOM 745 C C . ARG A 1 94 ? 0.600 -13.377 -5.600 1.00 98.56 94 ARG A C 1
ATOM 747 O O . ARG A 1 94 ? 1.343 -12.614 -6.199 1.00 98.56 94 ARG A O 1
ATOM 754 N N . THR A 1 95 ? -0.119 -14.324 -6.195 1.00 98.62 95 THR A N 1
ATOM 755 C CA . THR A 1 95 ? -0.046 -14.641 -7.622 1.00 98.62 95 THR A CA 1
ATOM 756 C C . THR A 1 95 ? -0.445 -13.449 -8.487 1.00 98.62 95 THR A C 1
ATOM 758 O O . THR A 1 95 ? 0.264 -13.138 -9.440 1.00 98.62 95 THR A O 1
ATOM 761 N N . ASP A 1 96 ? -1.514 -12.735 -8.128 1.00 98.75 96 ASP A N 1
ATOM 762 C CA . ASP A 1 96 ? -1.938 -11.539 -8.869 1.00 98.75 96 ASP A CA 1
ATOM 763 C C . ASP A 1 96 ? -0.909 -10.408 -8.750 1.00 98.75 96 ASP A C 1
ATOM 765 O O . ASP A 1 96 ? -0.599 -9.729 -9.730 1.00 98.75 96 ASP A O 1
ATOM 769 N N . ALA A 1 97 ? -0.316 -10.244 -7.564 1.00 98.62 97 ALA A N 1
ATOM 770 C CA . ALA A 1 97 ? 0.727 -9.252 -7.338 1.00 98.62 97 ALA A CA 1
ATOM 771 C C . ALA A 1 97 ? 2.013 -9.567 -8.121 1.00 98.62 97 ALA A C 1
ATOM 773 O O . ALA A 1 97 ? 2.617 -8.672 -8.707 1.00 98.62 97 ALA A O 1
ATOM 774 N N . GLU A 1 98 ? 2.423 -10.836 -8.178 1.00 98.25 98 GLU A N 1
ATOM 775 C CA . GLU A 1 98 ? 3.566 -11.285 -8.982 1.00 98.25 98 GLU A CA 1
ATOM 776 C C . GLU A 1 98 ? 3.307 -11.104 -10.482 1.00 98.25 98 GLU A C 1
ATOM 778 O O . GLU A 1 98 ? 4.187 -10.630 -11.203 1.00 98.25 98 GLU A O 1
ATOM 783 N N . ALA A 1 99 ? 2.092 -11.402 -10.953 1.00 98.19 99 ALA A N 1
ATOM 784 C CA . ALA A 1 99 ? 1.691 -11.140 -12.333 1.00 98.19 99 ALA A CA 1
ATOM 785 C C . ALA A 1 99 ? 1.748 -9.639 -12.663 1.00 98.19 99 ALA A C 1
ATOM 787 O O . ALA A 1 99 ? 2.228 -9.256 -13.733 1.00 98.19 99 ALA A O 1
ATOM 788 N N . PHE A 1 100 ? 1.324 -8.783 -11.729 1.00 97.94 100 PHE A N 1
ATOM 789 C CA . PHE A 1 100 ? 1.437 -7.336 -11.873 1.00 97.94 100 PHE A CA 1
ATOM 790 C C . PHE A 1 100 ? 2.896 -6.875 -11.947 1.00 97.94 100 PHE A C 1
ATOM 792 O O . PHE A 1 100 ? 3.239 -6.121 -12.855 1.00 97.94 100 PHE A O 1
ATOM 799 N N . VAL A 1 101 ? 3.770 -7.353 -11.053 1.00 98.06 101 VAL A N 1
ATOM 800 C CA . VAL A 1 101 ? 5.212 -7.038 -11.087 1.00 98.06 101 VAL A CA 1
ATOM 801 C C . VAL A 1 101 ? 5.837 -7.488 -12.405 1.00 98.06 101 VAL A C 1
ATOM 803 O O . VAL A 1 101 ? 6.613 -6.750 -13.003 1.00 98.06 101 VAL A O 1
ATOM 806 N N . HIS A 1 102 ? 5.471 -8.664 -12.912 1.00 96.81 102 HIS A N 1
ATOM 807 C CA . HIS A 1 102 ? 5.952 -9.129 -14.211 1.00 96.81 102 HIS A CA 1
ATOM 808 C C . HIS A 1 102 ? 5.519 -8.199 -15.360 1.00 96.81 102 HIS A C 1
ATOM 810 O O . HIS A 1 102 ? 6.287 -7.962 -16.290 1.00 96.81 102 HIS A O 1
ATOM 816 N N . ALA A 1 103 ? 4.299 -7.657 -15.306 1.00 96.25 103 ALA A N 1
ATOM 817 C CA . ALA A 1 103 ? 3.766 -6.776 -16.341 1.00 96.25 103 ALA A CA 1
ATOM 818 C C . ALA A 1 103 ? 4.282 -5.329 -16.248 1.00 96.25 103 ALA A C 1
ATOM 820 O O . ALA A 1 103 ? 4.520 -4.697 -17.276 1.00 96.25 103 ALA A O 1
ATOM 821 N N . HIS A 1 104 ? 4.449 -4.799 -15.037 1.00 96.50 104 HIS A N 1
ATOM 822 C CA . HIS A 1 104 ? 4.647 -3.366 -14.793 1.00 96.50 104 HIS A CA 1
ATOM 823 C C . HIS A 1 104 ? 5.940 -3.027 -14.049 1.00 96.50 104 HIS A C 1
ATOM 825 O O . HIS A 1 104 ? 6.265 -1.849 -13.917 1.00 96.50 104 HIS A O 1
ATOM 831 N N . GLY A 1 105 ? 6.684 -4.026 -13.583 1.00 97.44 105 GLY A N 1
ATOM 832 C CA . GLY A 1 105 ? 7.790 -3.834 -12.655 1.00 97.44 105 GLY A CA 1
ATOM 833 C C . GLY A 1 105 ? 7.322 -3.460 -11.246 1.00 97.44 105 GLY A C 1
ATOM 834 O O . GLY A 1 105 ? 6.143 -3.562 -10.899 1.00 97.44 105 GLY A O 1
ATOM 835 N N . GLY A 1 106 ? 8.277 -3.018 -10.436 1.00 98.06 106 GLY A N 1
ATOM 836 C CA . GLY A 1 106 ? 8.091 -2.662 -9.038 1.00 98.06 106 GLY A CA 1
ATOM 837 C C . GLY A 1 106 ? 8.621 -3.723 -8.080 1.00 98.06 106 GLY A C 1
ATOM 838 O O . GLY A 1 106 ? 9.343 -4.649 -8.458 1.00 98.06 106 GLY A O 1
ATOM 839 N N . GLU A 1 107 ? 8.271 -3.563 -6.810 1.00 98.12 107 GLU A N 1
ATOM 840 C CA . GLU A 1 107 ? 8.706 -4.440 -5.727 1.00 98.12 107 GLU A CA 1
ATOM 841 C C . GLU A 1 107 ? 7.517 -4.977 -4.940 1.00 98.12 107 GLU A C 1
ATOM 843 O O . GLU A 1 107 ? 6.663 -4.210 -4.492 1.00 98.12 107 GLU A O 1
ATOM 848 N N . LEU A 1 108 ? 7.492 -6.296 -4.752 1.00 98.44 108 LEU A N 1
ATOM 849 C CA . LEU A 1 108 ? 6.465 -6.983 -3.984 1.00 98.44 108 LEU A CA 1
ATOM 850 C C . LEU A 1 108 ? 6.733 -6.862 -2.477 1.00 98.44 108 LEU A C 1
ATOM 852 O O . LEU A 1 108 ? 7.788 -7.264 -1.993 1.00 98.44 108 LEU A O 1
ATOM 856 N N . LEU A 1 109 ? 5.744 -6.373 -1.735 1.00 98.62 109 LEU A N 1
ATOM 857 C CA . LEU A 1 109 ? 5.800 -6.100 -0.301 1.00 98.62 109 LEU A CA 1
ATOM 858 C C . LEU A 1 109 ? 4.601 -6.709 0.437 1.00 98.62 109 LEU A C 1
ATOM 860 O O . LEU A 1 109 ? 3.535 -6.962 -0.133 1.00 98.62 109 LEU A O 1
ATOM 864 N N . ARG A 1 110 ? 4.759 -6.897 1.747 1.00 98.50 110 ARG A N 1
ATOM 865 C CA . ARG A 1 110 ? 3.684 -7.199 2.700 1.00 98.50 110 ARG A CA 1
ATOM 866 C C . ARG A 1 110 ? 3.341 -5.958 3.516 1.00 98.50 110 ARG A C 1
ATOM 868 O O . ARG A 1 110 ? 4.117 -5.012 3.597 1.00 98.50 110 ARG A O 1
ATOM 875 N N . PHE A 1 111 ? 2.206 -5.998 4.214 1.00 98.38 111 PHE A N 1
ATOM 876 C CA . PHE A 1 111 ? 1.830 -4.942 5.162 1.00 98.38 111 PHE A CA 1
ATOM 877 C C . PHE A 1 111 ? 2.934 -4.651 6.197 1.00 98.38 111 PHE A C 1
ATOM 879 O O . PHE A 1 111 ? 3.161 -3.501 6.552 1.00 98.38 111 PHE A O 1
ATOM 886 N N . SER A 1 112 ? 3.648 -5.683 6.659 1.00 97.50 112 SER A N 1
ATOM 887 C CA . SER A 1 112 ? 4.747 -5.559 7.626 1.00 97.50 112 SER A CA 1
ATOM 888 C C . SER A 1 112 ? 5.998 -4.866 7.082 1.00 97.50 112 SER A C 1
ATOM 890 O O . SER A 1 112 ? 6.834 -4.450 7.876 1.00 97.50 112 SER A O 1
ATOM 892 N N . ASP A 1 113 ? 6.146 -4.760 5.760 1.00 97.94 113 ASP A N 1
ATOM 893 C CA . ASP A 1 113 ? 7.263 -4.043 5.135 1.00 97.94 113 ASP A CA 1
ATOM 894 C C . ASP A 1 113 ? 7.005 -2.530 5.046 1.00 97.94 113 ASP A C 1
ATOM 896 O O . ASP A 1 113 ? 7.910 -1.764 4.723 1.00 97.94 113 ASP A O 1
ATOM 900 N N . MET A 1 114 ? 5.775 -2.085 5.320 1.00 98.06 114 MET A N 1
ATOM 901 C CA . MET A 1 114 ? 5.379 -0.690 5.165 1.00 98.06 114 MET A CA 1
ATOM 902 C C . MET A 1 114 ? 5.925 0.171 6.303 1.00 98.06 114 MET A C 1
ATOM 904 O O . MET A 1 114 ? 5.648 -0.067 7.480 1.00 98.06 114 MET A O 1
ATOM 908 N N . THR A 1 115 ? 6.660 1.220 5.940 1.00 97.94 115 THR A N 1
ATOM 909 C CA . THR A 1 115 ? 7.214 2.207 6.874 1.00 97.94 115 THR A CA 1
ATOM 910 C C . THR A 1 115 ? 6.842 3.629 6.444 1.00 97.94 115 THR A C 1
ATOM 912 O O . THR A 1 115 ? 6.628 3.866 5.251 1.00 97.94 115 THR A O 1
ATOM 915 N N . PRO A 1 116 ? 6.779 4.601 7.378 1.00 97.75 116 PRO A N 1
ATOM 916 C CA . PRO A 1 116 ? 6.552 6.003 7.022 1.00 97.75 116 PRO A CA 1
ATOM 917 C C . PRO A 1 116 ? 7.564 6.530 5.993 1.00 97.75 116 PRO A C 1
ATOM 919 O O . PRO A 1 116 ? 7.202 7.273 5.084 1.00 97.75 116 PRO A O 1
ATOM 922 N N . GLU A 1 117 ? 8.823 6.096 6.093 1.00 97.88 117 GLU A N 1
ATOM 923 C CA . GLU A 1 117 ? 9.887 6.469 5.158 1.00 97.88 117 GLU A CA 1
ATOM 924 C C . GLU A 1 117 ? 9.614 5.953 3.738 1.00 97.88 117 GLU A C 1
ATOM 926 O O . GLU A 1 117 ? 9.694 6.718 2.776 1.00 97.88 117 GLU A O 1
ATOM 931 N N . LEU A 1 118 ? 9.195 4.690 3.609 1.00 98.19 118 LEU A N 1
ATOM 932 C CA . LEU A 1 118 ? 8.825 4.085 2.329 1.00 98.19 118 LEU A CA 1
ATOM 933 C C . LEU A 1 118 ? 7.639 4.817 1.690 1.00 98.19 118 LEU A C 1
ATOM 935 O O . LEU A 1 118 ? 7.684 5.155 0.509 1.00 98.19 118 LEU A O 1
ATOM 939 N N . VAL A 1 119 ? 6.602 5.129 2.473 1.00 98.00 119 VAL A N 1
ATOM 940 C CA . VAL A 1 119 ? 5.432 5.897 2.006 1.00 98.00 119 VAL A CA 1
ATOM 941 C C . VAL A 1 119 ? 5.826 7.299 1.535 1.00 98.00 119 VAL A C 1
ATOM 943 O O . VAL A 1 119 ? 5.314 7.775 0.519 1.00 98.00 119 VAL A O 1
ATOM 946 N N . SER A 1 120 ? 6.730 7.963 2.258 1.00 97.62 120 SER A N 1
ATOM 947 C CA . SER A 1 120 ? 7.205 9.310 1.931 1.00 97.62 120 SER A CA 1
ATOM 948 C C . SER A 1 120 ? 7.982 9.335 0.614 1.00 97.62 120 SER A C 1
ATOM 950 O O . SER A 1 120 ? 7.724 10.177 -0.250 1.00 97.62 120 SER A O 1
ATOM 952 N N . LEU A 1 121 ? 8.877 8.364 0.430 1.00 97.81 121 LEU A N 1
ATOM 953 C CA . LEU A 1 121 ? 9.758 8.288 -0.731 1.00 97.81 121 LEU A CA 1
ATOM 954 C C . LEU A 1 121 ? 9.119 7.625 -1.959 1.00 97.81 121 LEU A C 1
ATOM 956 O O . LEU A 1 121 ? 9.724 7.680 -3.026 1.00 97.81 121 LEU A O 1
ATOM 960 N N . LEU A 1 122 ? 7.925 7.028 -1.838 1.00 98.19 122 LEU A N 1
ATOM 961 C CA . LEU A 1 122 ? 7.265 6.279 -2.912 1.00 98.19 122 LEU A CA 1
ATOM 962 C C . 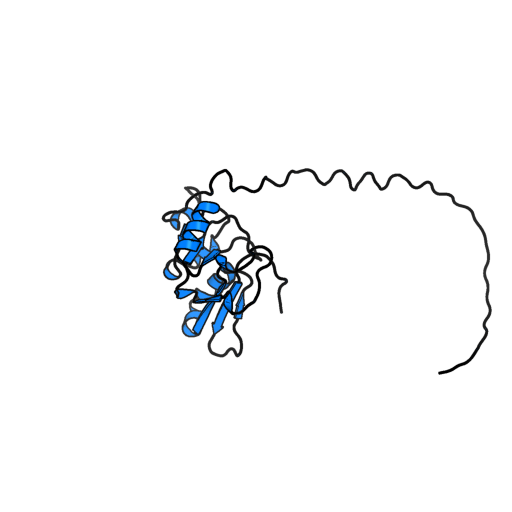LEU A 1 122 ? 7.195 7.062 -4.237 1.00 98.19 122 LEU A C 1
ATOM 964 O O . LEU A 1 122 ? 6.690 8.189 -4.287 1.00 98.19 122 LEU A O 1
ATOM 968 N N . GLY A 1 123 ? 7.626 6.403 -5.314 1.00 97.06 123 GLY A N 1
ATOM 969 C CA . GLY A 1 123 ? 7.699 6.921 -6.680 1.00 97.06 123 GLY A CA 1
ATOM 970 C C . GLY A 1 123 ? 7.172 5.931 -7.725 1.00 97.06 123 GLY A C 1
ATOM 971 O O . GLY A 1 123 ? 6.612 4.889 -7.383 1.00 97.06 123 GLY A O 1
ATOM 972 N N . PHE A 1 124 ? 7.340 6.282 -9.003 1.00 96.75 124 PHE A N 1
ATOM 973 C CA . PHE A 1 124 ? 6.758 5.567 -10.152 1.00 96.75 124 PHE A CA 1
ATOM 974 C C . PHE A 1 124 ? 7.656 4.488 -10.766 1.00 96.75 124 PHE A C 1
ATOM 976 O O . PHE A 1 124 ? 7.261 3.807 -11.709 1.00 96.75 124 PHE A O 1
ATOM 983 N N . GLU A 1 125 ? 8.875 4.348 -10.267 1.00 95.31 125 GLU A N 1
ATOM 984 C CA . GLU A 1 125 ? 9.871 3.436 -10.811 1.00 95.31 125 GLU A CA 1
ATOM 985 C C . GLU A 1 125 ? 10.793 2.945 -9.704 1.00 95.31 125 GLU A C 1
ATOM 987 O O . GLU A 1 125 ? 10.855 3.542 -8.622 1.00 95.31 125 GLU A O 1
ATOM 992 N N . CYS A 1 126 ? 11.509 1.856 -9.984 1.00 96.81 126 CYS A N 1
ATOM 993 C CA . CYS A 1 126 ? 12.511 1.331 -9.073 1.00 96.81 126 CYS A CA 1
ATOM 994 C C . CYS A 1 126 ? 13.572 2.396 -8.761 1.00 96.81 126 CYS A C 1
ATOM 996 O O . CYS A 1 126 ? 14.165 2.954 -9.688 1.00 96.81 126 CYS A O 1
ATOM 998 N N . PRO A 1 127 ? 13.860 2.646 -7.474 1.00 96.31 127 PRO A N 1
ATOM 999 C CA . PRO A 1 127 ? 14.927 3.541 -7.063 1.00 96.31 127 PRO A CA 1
ATOM 1000 C C . PRO A 1 127 ? 16.265 3.177 -7.711 1.00 96.31 127 PRO A C 1
ATOM 1002 O O . PRO A 1 127 ? 16.676 2.017 -7.718 1.00 96.31 127 PRO A O 1
ATOM 1005 N N . HIS A 1 128 ? 16.970 4.178 -8.232 1.00 93.88 128 HIS A N 1
ATOM 1006 C CA . HIS A 1 128 ? 18.311 3.992 -8.779 1.00 93.88 128 HIS A CA 1
ATOM 1007 C C . HIS A 1 128 ? 19.371 4.034 -7.662 1.00 93.88 128 HIS A C 1
ATOM 1009 O O . HIS A 1 128 ? 19.159 4.714 -6.646 1.00 93.88 128 HIS A O 1
ATOM 1015 N N . PRO A 1 129 ? 20.541 3.389 -7.848 1.00 94.56 129 PRO A N 1
ATOM 1016 C CA . PRO A 1 129 ? 21.656 3.503 -6.913 1.00 94.56 129 PRO A CA 1
ATOM 1017 C C . PRO A 1 129 ? 21.992 4.967 -6.599 1.00 94.56 129 PRO A C 1
ATOM 1019 O O . PRO A 1 129 ? 22.040 5.813 -7.494 1.00 94.56 129 PRO A O 1
ATOM 1022 N N . GLY A 1 130 ? 22.192 5.267 -5.314 1.00 93.25 130 GLY A N 1
ATOM 1023 C CA . GLY A 1 130 ? 22.491 6.617 -4.820 1.00 93.25 130 GLY A CA 1
ATOM 1024 C C . GLY A 1 130 ? 21.271 7.497 -4.515 1.00 93.25 130 GLY A C 1
ATOM 1025 O O . GLY A 1 130 ? 21.446 8.569 -3.941 1.00 93.25 130 GLY A O 1
ATOM 1026 N N . SER A 1 131 ? 20.047 7.069 -4.844 1.00 95.06 131 SER A N 1
ATOM 1027 C CA . SER A 1 131 ? 18.832 7.748 -4.366 1.00 95.06 131 SER A CA 1
ATOM 1028 C C . SER A 1 131 ? 18.526 7.388 -2.901 1.00 95.06 131 SER A C 1
ATOM 1030 O O . SER A 1 131 ? 18.834 6.270 -2.482 1.00 95.06 131 SER A O 1
ATOM 1032 N N . PRO A 1 132 ? 17.869 8.270 -2.117 1.00 95.56 132 PRO A N 1
ATOM 1033 C CA . PRO A 1 132 ? 17.452 7.945 -0.748 1.00 95.56 132 PRO A CA 1
ATOM 1034 C C . PRO A 1 132 ? 16.582 6.682 -0.664 1.00 95.56 132 PRO A C 1
ATOM 1036 O O . PRO A 1 132 ? 16.759 5.852 0.221 1.00 95.56 132 PRO A O 1
ATOM 1039 N N . ALA A 1 133 ? 15.687 6.495 -1.636 1.00 95.56 133 ALA A N 1
ATOM 1040 C CA . ALA A 1 133 ? 14.783 5.351 -1.695 1.00 95.56 133 ALA A CA 1
ATOM 1041 C C . ALA A 1 133 ? 15.491 4.012 -1.965 1.00 95.56 133 ALA A C 1
ATOM 1043 O O . ALA A 1 133 ? 14.948 2.960 -1.635 1.00 95.56 133 ALA A O 1
ATOM 1044 N N . PHE A 1 134 ? 16.703 4.027 -2.532 1.00 95.94 134 PHE A N 1
ATOM 1045 C CA . PHE A 1 134 ? 17.447 2.809 -2.865 1.00 95.94 134 PHE A CA 1
ATOM 1046 C C . PHE A 1 134 ? 17.761 1.949 -1.639 1.00 95.94 134 PHE A C 1
ATOM 1048 O O . PHE A 1 134 ? 17.754 0.728 -1.736 1.00 95.94 134 PHE A O 1
ATOM 1055 N N . ALA A 1 135 ? 17.972 2.569 -0.475 1.00 94.88 135 ALA A N 1
ATOM 1056 C CA . ALA A 1 135 ? 18.233 1.850 0.772 1.00 94.88 135 ALA A CA 1
ATOM 1057 C C . ALA A 1 135 ? 17.031 1.020 1.265 1.00 94.88 135 ALA A C 1
ATOM 1059 O O . ALA A 1 135 ? 17.203 0.120 2.085 1.00 94.88 135 ALA A O 1
ATOM 1060 N N . LEU A 1 136 ? 15.824 1.318 0.774 1.00 94.50 136 LEU A N 1
ATOM 1061 C CA . LEU A 1 136 ? 14.586 0.635 1.155 1.00 94.50 136 LEU A CA 1
ATOM 1062 C C . LEU A 1 136 ? 14.254 -0.552 0.243 1.00 94.50 136 LEU A C 1
ATOM 1064 O O . LEU A 1 136 ? 13.390 -1.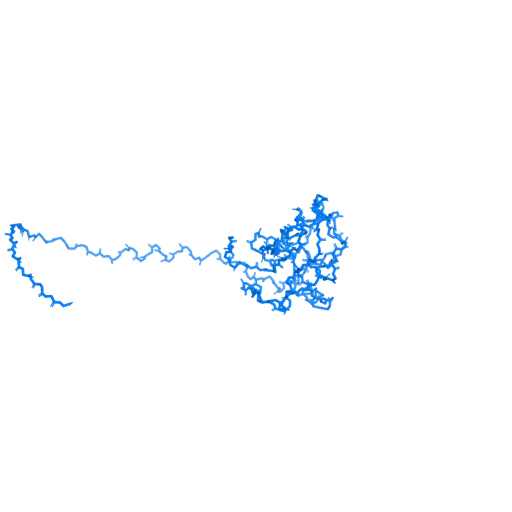359 0.583 1.00 94.50 136 LEU A O 1
ATOM 1068 N N . VAL A 1 137 ? 14.919 -0.645 -0.909 1.00 94.06 137 VAL A N 1
ATOM 1069 C CA . VAL A 1 137 ? 14.660 -1.663 -1.928 1.00 94.06 137 VAL A CA 1
ATOM 1070 C C . VAL A 1 137 ? 15.384 -2.953 -1.574 1.00 94.06 137 VAL A C 1
ATOM 1072 O O . VAL A 1 137 ? 16.590 -2.954 -1.333 1.00 94.06 137 VAL A O 1
ATOM 1075 N N . LYS A 1 138 ? 14.665 -4.076 -1.607 1.00 92.12 138 LYS A N 1
ATOM 1076 C CA . LYS A 1 138 ? 15.240 -5.420 -1.465 1.00 92.12 138 LYS A CA 1
ATOM 1077 C C . LYS A 1 138 ? 15.379 -6.090 -2.828 1.00 92.12 138 LYS A C 1
ATOM 1079 O O . LYS A 1 138 ? 16.425 -6.658 -3.129 1.00 92.12 138 LYS A O 1
ATOM 1084 N N . ALA A 1 139 ? 14.321 -6.044 -3.639 1.00 91.50 139 ALA A N 1
ATOM 1085 C CA . ALA A 1 139 ? 14.254 -6.764 -4.912 1.00 91.50 139 ALA A CA 1
ATOM 1086 C C . ALA A 1 139 ? 13.305 -6.103 -5.932 1.00 91.50 139 ALA A C 1
ATOM 1088 O O . ALA A 1 139 ? 12.421 -6.758 -6.483 1.00 91.50 139 ALA A O 1
ATOM 1089 N N . CYS A 1 140 ? 13.470 -4.802 -6.187 1.00 94.81 140 CYS A N 1
ATOM 1090 C CA . CYS A 1 140 ? 12.672 -4.107 -7.200 1.00 94.81 140 CYS A CA 1
ATOM 1091 C C . CYS A 1 140 ? 13.083 -4.518 -8.621 1.00 94.81 140 CYS A C 1
ATOM 1093 O O . CYS A 1 140 ? 14.265 -4.486 -8.970 1.00 94.81 140 CYS A O 1
ATOM 1095 N N . ALA A 1 141 ? 12.102 -4.876 -9.449 1.00 94.19 141 ALA A N 1
ATOM 1096 C CA . ALA A 1 141 ? 12.302 -5.239 -10.847 1.00 94.19 141 ALA A CA 1
ATOM 1097 C C . ALA A 1 141 ? 11.831 -4.110 -11.771 1.00 94.19 141 ALA A C 1
ATOM 1099 O O . ALA A 1 141 ? 10.703 -3.635 -11.659 1.00 94.19 141 ALA A O 1
ATOM 1100 N N . ALA A 1 142 ? 12.672 -3.684 -12.715 1.00 88.31 142 ALA A N 1
ATOM 1101 C CA . ALA A 1 142 ? 12.253 -2.719 -13.729 1.00 88.31 142 ALA A CA 1
ATOM 1102 C C . ALA A 1 142 ? 11.172 -3.320 -14.646 1.00 88.31 142 ALA A C 1
ATOM 1104 O O . ALA A 1 142 ? 11.196 -4.516 -14.945 1.00 88.31 142 ALA A O 1
ATOM 1105 N N . ALA A 1 143 ? 10.251 -2.480 -15.124 1.00 78.50 143 ALA A N 1
ATOM 1106 C CA . ALA A 1 143 ? 9.228 -2.900 -16.075 1.00 78.50 143 ALA A CA 1
ATOM 1107 C C . ALA A 1 143 ? 9.867 -3.467 -17.358 1.00 78.50 143 ALA A C 1
ATOM 1109 O O . ALA A 1 143 ? 10.875 -2.925 -17.834 1.00 78.50 143 ALA A O 1
ATOM 1110 N N . PRO A 1 144 ? 9.285 -4.508 -17.979 1.00 76.12 144 PRO A N 1
ATOM 1111 C CA . PRO A 1 144 ? 9.732 -4.942 -19.292 1.00 76.12 144 PRO A CA 1
ATOM 1112 C C . PRO A 1 144 ? 9.578 -3.793 -20.297 1.00 76.12 144 PRO A C 1
ATOM 1114 O O . PRO A 1 144 ? 8.567 -3.093 -20.327 1.00 76.12 144 PRO A O 1
ATOM 1117 N N . ARG A 1 145 ? 10.585 -3.613 -21.160 1.00 61.00 145 ARG A N 1
ATOM 1118 C CA . ARG A 1 145 ? 10.709 -2.483 -22.103 1.00 61.00 145 ARG A CA 1
ATOM 1119 C C . ARG A 1 145 ? 9.501 -2.306 -23.048 1.00 61.00 145 ARG A C 1
ATOM 1121 O O . ARG A 1 145 ? 9.326 -1.232 -23.612 1.00 61.00 145 ARG A O 1
ATOM 1128 N N . SER A 1 146 ? 8.661 -3.331 -23.193 1.00 56.91 146 SER A N 1
ATOM 1129 C CA . SER A 1 146 ? 7.434 -3.338 -24.005 1.00 56.91 146 SER A CA 1
ATOM 1130 C C . SER A 1 146 ? 6.181 -2.814 -23.282 1.00 56.91 146 SER A C 1
ATOM 1132 O O . SER A 1 146 ? 5.159 -2.623 -23.931 1.00 56.91 146 SER A O 1
ATOM 1134 N N . ALA A 1 147 ? 6.230 -2.610 -21.960 1.00 50.12 147 ALA A N 1
ATOM 1135 C CA . ALA A 1 147 ? 5.090 -2.183 -21.138 1.00 50.12 147 ALA A CA 1
ATOM 1136 C C . ALA A 1 147 ? 5.003 -0.659 -20.940 1.00 50.12 147 ALA A C 1
ATOM 1138 O O . ALA A 1 147 ? 4.060 -0.167 -20.319 1.00 50.12 147 ALA A O 1
ATOM 1139 N N . MET A 1 148 ? 5.970 0.097 -21.469 1.00 46.47 148 MET A N 1
ATOM 1140 C CA . MET A 1 148 ? 5.923 1.555 -21.460 1.00 46.47 148 MET A CA 1
ATOM 1141 C C . MET A 1 148 ? 4.803 2.000 -22.414 1.00 46.47 148 MET A C 1
ATOM 1143 O O . MET A 1 148 ? 4.896 1.711 -23.611 1.00 46.47 148 MET A O 1
ATOM 1147 N N . PRO A 1 149 ? 3.737 2.681 -21.947 1.00 48.12 149 PRO A N 1
ATOM 1148 C CA . PRO A 1 149 ? 2.853 3.368 -22.878 1.00 48.12 149 PRO A CA 1
ATOM 1149 C C . PRO A 1 149 ? 3.717 4.335 -23.704 1.00 48.12 149 PRO A C 1
ATOM 1151 O O . PRO A 1 149 ? 4.653 4.920 -23.144 1.00 48.12 149 PRO A O 1
ATOM 1154 N N . PRO A 1 150 ? 3.475 4.478 -25.022 1.00 41.22 150 PRO A N 1
ATOM 1155 C CA . PRO A 1 150 ? 4.260 5.396 -25.833 1.00 41.22 150 PRO A CA 1
ATOM 1156 C C . PRO A 1 150 ? 4.248 6.761 -25.150 1.00 41.22 150 PRO A C 1
ATOM 1158 O O . PRO A 1 150 ? 3.191 7.222 -24.710 1.00 41.22 150 PRO A O 1
ATOM 1161 N N . ALA A 1 151 ? 5.434 7.363 -25.013 1.00 42.78 151 ALA A N 1
ATOM 1162 C CA . ALA A 1 151 ? 5.564 8.732 -24.542 1.00 42.78 151 ALA A CA 1
ATOM 1163 C C . ALA A 1 151 ? 4.521 9.568 -25.285 1.00 42.78 151 ALA A C 1
ATOM 1165 O O . ALA A 1 151 ? 4.458 9.488 -26.514 1.00 42.78 151 ALA A O 1
ATOM 1166 N N . ALA A 1 152 ? 3.675 10.289 -24.544 1.00 40.84 152 ALA A N 1
ATOM 1167 C CA . ALA A 1 152 ? 2.704 11.192 -25.138 1.00 40.84 152 ALA A CA 1
ATOM 1168 C C . ALA A 1 152 ? 3.450 12.049 -26.164 1.00 40.84 152 ALA A C 1
ATOM 1170 O O . ALA A 1 152 ? 4.363 12.801 -25.816 1.00 40.84 152 ALA A O 1
ATOM 1171 N N . THR A 1 153 ? 3.140 11.836 -27.440 1.00 33.19 153 THR A N 1
ATOM 1172 C CA . THR A 1 153 ? 3.769 12.546 -28.545 1.00 33.19 153 THR A CA 1
ATOM 1173 C C . THR A 1 153 ? 3.565 14.040 -28.313 1.00 33.19 153 THR A C 1
ATOM 1175 O O . THR A 1 153 ? 2.418 14.457 -28.138 1.00 33.19 153 THR A O 1
ATOM 1178 N N . PRO A 1 154 ? 4.622 14.871 -28.296 1.00 42.09 154 PRO A N 1
ATOM 1179 C CA . PRO A 1 154 ? 4.449 16.314 -28.248 1.00 42.09 154 PRO A CA 1
ATOM 1180 C C . PRO A 1 154 ? 3.894 16.756 -29.605 1.00 42.09 154 PRO A C 1
ATOM 1182 O O . PRO A 1 154 ? 4.643 16.989 -30.549 1.00 42.09 154 PRO A O 1
ATOM 1185 N N . GLY A 1 155 ? 2.569 16.782 -29.735 1.00 48.41 155 GLY A N 1
ATOM 1186 C CA . GLY A 1 155 ? 1.949 16.946 -31.044 1.00 48.41 155 GLY A CA 1
ATOM 1187 C C . GLY A 1 155 ? 0.439 17.115 -31.025 1.00 48.41 155 GLY A C 1
ATOM 1188 O O . GLY A 1 155 ? -0.221 16.476 -31.824 1.00 48.41 155 GLY A O 1
ATOM 1189 N N . GLU A 1 156 ? -0.113 17.965 -30.155 1.00 41.00 156 GLU A N 1
ATOM 1190 C CA . GLU A 1 156 ? -1.533 18.361 -30.255 1.00 41.00 156 GLU A CA 1
ATOM 1191 C C . GLU A 1 156 ? -1.793 19.827 -29.846 1.00 41.00 156 GLU A C 1
ATOM 1193 O O . GLU A 1 156 ? -2.847 20.185 -29.333 1.00 41.00 156 GLU A O 1
ATOM 1198 N N . HIS A 1 157 ? -0.833 20.723 -30.108 1.00 47.22 157 HIS A N 1
ATOM 1199 C CA . HIS A 1 157 ? -1.018 22.175 -29.925 1.00 47.22 157 HIS A CA 1
ATOM 1200 C C . HIS A 1 157 ? -1.060 22.987 -31.233 1.00 47.22 157 HIS A C 1
ATOM 1202 O O . HIS A 1 157 ? -1.110 24.214 -31.178 1.00 47.22 157 HIS A O 1
ATOM 1208 N N . ALA A 1 158 ? -1.068 22.354 -32.411 1.00 40.97 158 ALA A N 1
ATOM 1209 C CA . ALA A 1 158 ? -0.981 23.087 -33.681 1.00 40.97 158 ALA A CA 1
ATOM 1210 C C . ALA A 1 158 ? -2.330 23.357 -34.378 1.00 40.97 158 ALA A C 1
ATOM 1212 O O . ALA A 1 158 ? -2.411 24.303 -35.159 1.00 40.97 158 ALA A O 1
ATOM 1213 N N . GLU A 1 159 ? -3.401 22.609 -34.094 1.00 39.84 159 GLU A N 1
ATOM 1214 C CA . GLU A 1 159 ? -4.607 22.675 -34.944 1.00 39.84 159 GLU A CA 1
ATOM 1215 C C . GLU A 1 159 ? -5.715 23.611 -34.429 1.00 39.84 159 GLU A C 1
ATOM 1217 O O . GLU A 1 159 ? -6.544 24.093 -35.199 1.00 39.84 159 GLU A O 1
ATOM 1222 N N . VAL A 1 160 ? -5.686 24.001 -33.150 1.00 41.53 160 VAL A N 1
ATOM 1223 C CA . VAL A 1 160 ? -6.707 24.908 -32.581 1.00 41.53 160 VAL A CA 1
ATOM 1224 C C . VAL A 1 160 ? -6.497 26.377 -33.000 1.00 41.53 160 VAL A C 1
ATOM 1226 O O . VAL A 1 160 ? -7.427 27.183 -32.926 1.00 41.53 160 VAL A O 1
ATOM 1229 N N . LEU A 1 161 ? -5.311 26.755 -33.498 1.00 43.97 161 LEU A N 1
ATOM 1230 C CA . LEU A 1 161 ? -5.013 28.150 -33.859 1.00 43.97 161 LEU A CA 1
ATOM 1231 C C . LEU A 1 161 ? -5.369 28.539 -35.306 1.00 43.97 161 LEU A C 1
ATOM 1233 O O . LEU A 1 161 ? -5.401 29.732 -35.611 1.00 43.97 161 LEU A O 1
ATOM 1237 N N . GLN A 1 162 ? -5.662 27.585 -36.196 1.00 49.00 162 GLN A N 1
ATOM 1238 C CA . GLN A 1 162 ? -5.939 27.884 -37.612 1.00 49.00 162 GLN A CA 1
ATOM 1239 C C . GLN A 1 162 ? -7.431 28.050 -37.940 1.00 49.00 162 GLN A C 1
ATOM 1241 O O . GLN A 1 162 ? -7.764 28.735 -38.906 1.00 49.00 162 GLN A O 1
ATOM 1246 N N . ALA A 1 163 ? -8.343 27.570 -37.089 1.00 42.88 163 ALA A N 1
ATOM 1247 C CA . ALA A 1 163 ? -9.788 27.719 -37.303 1.00 42.88 163 ALA A CA 1
ATOM 1248 C C . ALA A 1 163 ? -10.347 29.129 -36.992 1.00 42.88 163 ALA A C 1
ATOM 1250 O O . ALA A 1 163 ? -11.524 29.393 -37.221 1.00 42.88 163 ALA A O 1
ATOM 1251 N N . ARG A 1 164 ? -9.528 30.072 -36.493 1.00 45.41 164 ARG A N 1
ATOM 1252 C CA . ARG A 1 164 ? -9.962 31.450 -36.166 1.00 45.41 164 ARG A CA 1
ATOM 1253 C C . ARG A 1 164 ? -9.758 32.483 -37.284 1.00 45.41 164 ARG A C 1
ATOM 1255 O O . ARG A 1 164 ? -9.973 33.667 -37.044 1.00 45.41 164 ARG A O 1
ATOM 1262 N N . ARG A 1 165 ? -9.340 32.084 -38.492 1.00 46.62 165 ARG A N 1
ATOM 1263 C CA . ARG A 1 165 ? -8.993 33.029 -39.579 1.00 46.62 165 ARG A CA 1
ATOM 1264 C C . ARG A 1 165 ? -10.021 33.193 -40.701 1.00 46.62 165 ARG A C 1
ATOM 1266 O O . ARG A 1 165 ? -9.706 33.842 -41.694 1.00 46.62 165 ARG A O 1
ATOM 1273 N N . SER A 1 166 ? -11.247 32.698 -40.558 1.00 49.53 166 SER A N 1
ATOM 1274 C CA . SER A 1 166 ? -12.216 32.761 -41.662 1.00 49.53 166 SER A CA 1
ATOM 1275 C C . SER A 1 166 ? -13.609 33.192 -41.213 1.00 49.53 166 SER A C 1
ATOM 1277 O O . SER A 1 166 ? -14.518 32.376 -41.151 1.00 49.53 166 SER A O 1
ATOM 1279 N N . VAL A 1 167 ? -13.783 34.490 -40.948 1.00 46.75 167 VAL A N 1
ATOM 1280 C CA . VAL A 1 167 ? -15.089 35.164 -41.059 1.00 46.75 167 VAL A CA 1
ATOM 1281 C C . VAL A 1 167 ? -14.856 36.570 -41.636 1.00 46.75 167 VAL A C 1
ATOM 1283 O O . VAL A 1 167 ? -14.188 37.373 -40.981 1.00 46.75 167 VAL A O 1
ATOM 1286 N N . PRO A 1 168 ? -15.358 36.901 -42.840 1.00 42.12 168 PRO A N 1
ATOM 1287 C CA . PRO A 1 168 ? -15.418 38.279 -43.316 1.00 42.12 168 PRO A CA 1
ATOM 1288 C C . PRO A 1 168 ? -16.580 39.009 -42.628 1.00 42.12 168 PRO A C 1
ATOM 1290 O O . PRO A 1 168 ? -17.691 38.488 -42.560 1.00 42.12 168 PRO A O 1
ATOM 1293 N N . GLY A 1 169 ? -16.320 40.209 -42.110 1.00 33.53 169 GLY A N 1
ATOM 1294 C CA . GLY A 1 169 ? -17.342 41.080 -41.536 1.00 33.53 169 GLY A CA 1
ATOM 1295 C C . GLY A 1 169 ? -18.026 41.934 -42.603 1.00 33.53 169 GLY A C 1
ATOM 1296 O O . GLY A 1 169 ? -17.358 42.686 -43.307 1.00 33.53 169 GLY A O 1
ATOM 1297 N N . GLU A 1 170 ? -19.355 41.871 -42.664 1.00 37.31 170 GLU A N 1
ATOM 1298 C CA . GLU A 1 170 ? -20.197 42.911 -43.257 1.00 37.31 170 GLU A CA 1
ATOM 1299 C C . GLU A 1 170 ? -20.784 43.772 -42.130 1.00 37.31 170 GLU A C 1
ATOM 1301 O O . GLU A 1 170 ? -21.471 43.275 -41.237 1.00 37.31 170 GLU A O 1
ATOM 1306 N N . MET A 1 171 ? -20.498 45.076 -42.165 1.00 38.50 171 MET A N 1
ATOM 1307 C CA . MET A 1 171 ? -21.202 46.091 -41.383 1.00 38.50 171 MET A CA 1
ATOM 1308 C C . MET A 1 171 ? -22.215 46.800 -42.282 1.00 38.50 171 MET A C 1
ATOM 1310 O O . MET A 1 171 ? -21.830 47.410 -43.277 1.00 38.50 171 MET A O 1
ATOM 1314 N N . GLY A 1 172 ? -23.489 46.791 -41.885 1.00 34.22 172 GLY A N 1
ATOM 1315 C CA . GLY A 1 172 ? -24.572 47.516 -42.552 1.00 34.22 172 GLY A CA 1
ATOM 1316 C C . GLY A 1 172 ? -25.618 48.025 -41.557 1.00 34.22 172 GLY A C 1
ATOM 1317 O O . GLY A 1 172 ? -26.357 47.250 -40.969 1.00 34.22 172 GLY A O 1
ATOM 1318 N N . GLN A 1 173 ? -25.620 49.342 -41.362 1.00 36.22 173 GLN A N 1
ATOM 1319 C CA . GLN A 1 173 ? -26.404 50.193 -40.450 1.00 36.22 173 GLN A CA 1
ATOM 1320 C C . GLN A 1 173 ? -27.942 50.041 -40.506 1.00 36.22 173 GLN A C 1
ATOM 1322 O O . GLN A 1 173 ? -28.491 49.779 -41.571 1.00 36.22 173 GLN A O 1
ATOM 1327 N N . GLY A 1 174 ? -28.655 50.428 -39.427 1.00 32.28 174 GLY A N 1
ATOM 1328 C CA . GLY A 1 174 ? -30.053 50.880 -39.572 1.00 32.28 174 GLY A CA 1
ATOM 1329 C C . GLY A 1 174 ? -30.978 50.958 -38.342 1.00 32.28 174 GLY A C 1
ATOM 1330 O O . GLY A 1 174 ? -31.874 50.145 -38.224 1.00 32.28 174 GLY A O 1
ATOM 1331 N N . LYS A 1 175 ? -30.823 52.015 -37.527 1.00 39.03 175 LYS A N 1
ATOM 1332 C CA . LYS A 1 175 ? -31.869 52.910 -36.953 1.00 39.03 175 LYS A CA 1
ATOM 1333 C C . LYS A 1 175 ? -33.072 52.396 -36.103 1.00 39.03 175 LYS A C 1
ATOM 1335 O O . LYS A 1 175 ? -33.903 51.623 -36.547 1.00 39.03 175 LYS A O 1
ATOM 1340 N N . HIS A 1 176 ? -33.265 53.161 -35.013 1.00 33.19 176 HIS A N 1
ATOM 1341 C CA . HIS A 1 176 ? -34.519 53.680 -34.411 1.00 33.19 176 HIS A CA 1
ATOM 1342 C C . HIS A 1 176 ? -35.288 52.882 -33.323 1.00 33.19 176 HIS A C 1
ATOM 1344 O O . HIS A 1 176 ? -35.879 51.838 -33.559 1.00 33.19 176 HIS A O 1
ATOM 1350 N N . MET A 1 177 ? -35.334 53.501 -32.133 1.00 32.91 177 MET A N 1
ATOM 1351 C CA . MET A 1 177 ? -36.317 53.396 -31.025 1.00 32.91 177 MET A CA 1
ATOM 1352 C C . MET A 1 177 ? -37.624 54.174 -31.400 1.00 32.91 177 MET A C 1
ATOM 1354 O O . MET A 1 177 ? -37.552 54.882 -32.409 1.00 32.91 177 MET A O 1
ATOM 1358 N N . PRO A 1 178 ? -38.749 54.238 -30.622 1.00 50.69 178 PRO A N 1
ATOM 1359 C CA . PRO A 1 178 ? -39.100 53.654 -29.308 1.00 50.69 178 PRO A CA 1
ATOM 1360 C C . PRO A 1 178 ? -40.596 53.133 -29.226 1.00 50.69 178 PRO A C 1
ATOM 1362 O O . PRO A 1 178 ? -41.023 52.510 -30.191 1.00 50.69 178 PRO A O 1
ATOM 1365 N N . PRO A 1 179 ? -41.393 53.251 -28.121 1.00 60.84 179 PRO A N 1
ATOM 1366 C CA . PRO A 1 179 ? -41.959 52.119 -27.356 1.00 60.84 179 PRO A CA 1
ATOM 1367 C C . PRO A 1 179 ? -43.515 52.034 -27.337 1.00 60.84 179 PRO A C 1
ATOM 1369 O O . PRO A 1 179 ? -44.185 52.979 -27.733 1.00 60.84 179 PRO A O 1
ATOM 1372 N N . SER A 1 180 ? -44.108 50.944 -26.815 1.00 39.84 180 SER A N 1
ATOM 1373 C CA . SER A 1 180 ? -45.470 50.869 -26.199 1.00 39.84 180 SER A CA 1
ATOM 1374 C C . SER A 1 180 ? -45.743 49.429 -25.724 1.00 39.84 180 SER A C 1
ATOM 1376 O O . SER A 1 180 ? -45.603 48.494 -26.500 1.00 39.84 180 SER A O 1
ATOM 1378 N N . MET A 1 181 ? -45.866 49.157 -24.418 1.00 44.28 181 MET A N 1
ATOM 1379 C CA . MET A 1 181 ? -47.124 49.050 -23.649 1.00 44.28 181 MET A CA 1
ATOM 1380 C C . MET A 1 181 ? -48.300 48.379 -24.378 1.00 44.28 181 MET A C 1
ATOM 1382 O O . MET A 1 181 ? -48.779 48.929 -25.359 1.00 44.28 181 MET A O 1
ATOM 1386 N N . LEU A 1 182 ? -48.777 47.255 -23.818 1.00 43.72 182 LEU A N 1
ATOM 1387 C CA . LEU A 1 182 ? -50.170 46.761 -23.681 1.00 43.72 182 LEU A CA 1
ATOM 1388 C C . LEU A 1 182 ? -50.064 45.308 -23.153 1.00 43.72 182 LEU A C 1
A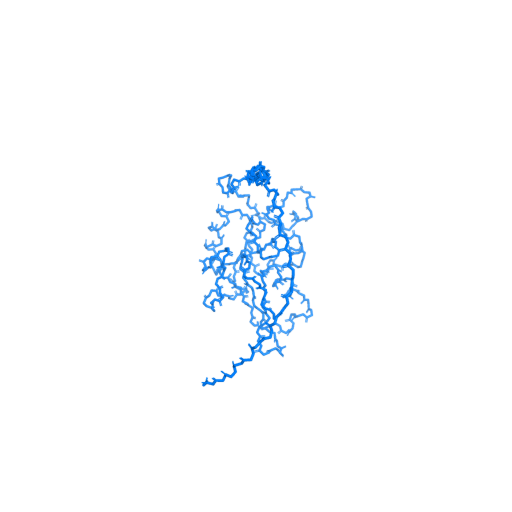TOM 1390 O O . LEU A 1 182 ? -49.501 44.447 -23.812 1.00 43.72 182 LEU A O 1
ATOM 1394 N N . SER A 1 183 ? -50.288 45.046 -21.862 1.00 38.97 183 SER A N 1
ATOM 1395 C CA . SER A 1 183 ? -51.589 44.743 -21.237 1.00 38.97 183 SER A CA 1
ATOM 1396 C C . SER A 1 183 ? -52.310 43.518 -21.825 1.00 38.97 183 SER A C 1
ATOM 1398 O O . SER A 1 183 ? -52.736 43.540 -22.974 1.00 38.97 183 SER A O 1
ATOM 1400 N N . GLY A 1 184 ? -52.510 42.489 -20.992 1.00 38.72 184 GLY A N 1
ATOM 1401 C CA . GLY A 1 184 ? -53.378 41.329 -21.252 1.00 38.72 184 GLY A CA 1
ATOM 1402 C C . GLY A 1 184 ? -52.947 40.114 -20.420 1.00 38.72 184 GLY A C 1
ATOM 1403 O O . GLY A 1 184 ? -52.033 39.404 -20.810 1.00 38.72 184 GLY A O 1
ATOM 1404 N N . LYS A 1 185 ? -53.377 39.997 -19.154 1.00 43.19 185 LYS A N 1
ATOM 1405 C CA . LYS A 1 185 ? -54.485 39.122 -18.694 1.00 43.19 185 LYS A CA 1
ATOM 1406 C C . LYS A 1 185 ? -54.324 37.658 -19.174 1.00 43.19 185 LYS A C 1
ATOM 1408 O O . LYS A 1 185 ? -54.511 37.413 -20.353 1.00 43.19 185 LYS A O 1
ATOM 1413 N N . ASN A 1 186 ? -53.831 36.737 -18.329 1.00 40.03 186 ASN A N 1
ATOM 1414 C CA . ASN A 1 186 ? -54.589 35.850 -17.403 1.00 40.03 186 ASN A CA 1
ATOM 1415 C C . ASN A 1 186 ? -55.301 34.677 -18.128 1.00 40.03 186 ASN A C 1
ATOM 1417 O O . ASN A 1 186 ? -55.667 34.844 -19.284 1.00 40.03 186 ASN A O 1
ATOM 1421 N N . PRO A 1 187 ? -55.762 33.625 -17.430 1.00 58.56 187 PRO A N 1
ATOM 1422 C CA . PRO A 1 187 ? -55.079 32.651 -16.566 1.00 58.56 187 PRO A CA 1
ATOM 1423 C C . PRO A 1 187 ? -55.205 31.207 -17.116 1.00 58.56 187 PRO A C 1
ATOM 1425 O O . PRO A 1 187 ? -56.036 30.951 -17.982 1.00 58.56 187 PRO A O 1
ATOM 1428 N N . TYR A 1 188 ? -54.441 30.264 -16.561 1.00 42.84 188 TYR A N 1
ATOM 1429 C CA . TYR A 1 188 ? -54.929 29.056 -15.867 1.00 42.84 188 TYR A CA 1
ATOM 1430 C C . TYR A 1 188 ? -53.759 28.397 -15.134 1.00 42.84 188 TYR A C 1
ATOM 1432 O O . TYR A 1 188 ? -52.639 28.415 -15.692 1.00 42.84 188 TYR A O 1
#

Sequence (188 aa):
MYVSAGPGPRGEAWVHGYKTPLKFGSTRDFFAYVLEPENKARLQQLLVQDSAQINWRHPSNEARTFVDARTAWYVAWQPMSGLMGATFASFATRTDAEAFVHAHGGELLRFSDMTPELVSLLGFECPHPGSPAFALVKACAAAPRSAMPPAATPGEHAEVLQARRSVPGEMGQGKHMPPSMLSGKNPY

Radius of gyration: 26.81 Å; chains: 1; bounding box: 78×68×63 Å